Protein AF-W7QQC1-F1 (afdb_monomer_lite)

Foldseek 3Di:
DDDVVVVVVVVVVVVVVVVVVPPPPPPPPPQQDADDCPPQVLQFADHDDPQAFAKEWEAFLPDPVRLVCLVVVVLLVRHRYGYAYDNQPDDVSVVLQQLLQLAPGSHYPQSSVCSNVVHRGPRDHDRPVVNVVVSVSNCVSLVDPDPRWMATSNHTDDSVVSSCVSVCPDDDPLPDDPPVVVVVVVVPPPPPDQFFAEKQEALVCLVCVVVCCVVRVYPYYQYDLNSCQSVVCNQPDDHCPDPSNVVSSVSSVVVSVVVCVVCDPVDDSNFIWTQGPVRDIGTD

Sequence (284 aa):
MSKTIFSRLISWLTVMLLLVAWYTPARAQQVMPIPDPIADQAFLLNGWRADRPNLLVFKDPFCPYCIKVIPKLDKLVGYNIYLFWAPILGSASKQRSSEFFQCQRPVSEAILAAVEQRQKPQCNGALRSDLMAQNTQYVDAYQINSVPSFYLQGQKVALAQLLKYQQSTAASVFGVKPDWQRFTQLQQLPAWQAKNLILLIAEQDAGKTTELLKRYQPEYVIADTSVLVKNPQLLGCRQSTDECFQQKIQQYQTQQQLFMLMFADSLHLSRSSVIERNGTHMYL

pLDDT: mean 78.68, std 18.61, range [31.53, 98.5]

Radius of gyration: 29.0 Å; chains: 1; bounding box: 61×79×79 Å

Structure (mmCIF, N/CA/C/O backbone):
data_AF-W7QQC1-F1
#
_entry.id   AF-W7QQC1-F1
#
loop_
_atom_site.group_PDB
_atom_site.id
_atom_site.type_symbol
_atom_site.label_atom_id
_atom_site.label_alt_id
_atom_site.label_comp_id
_atom_site.label_asym_id
_atom_site.label_entity_id
_atom_site.label_seq_id
_atom_site.pdbx_PDB_ins_code
_atom_site.Cartn_x
_atom_site.Cartn_y
_atom_site.Cartn_z
_atom_site.occupancy
_atom_site.B_iso_or_equiv
_atom_site.auth_seq_id
_atom_site.auth_comp_id
_atom_site.auth_asym_id
_atom_site.auth_atom_id
_atom_site.pdbx_PDB_model_num
ATOM 1 N N . MET A 1 1 ? -34.950 54.373 -40.454 1.00 52.84 1 MET A N 1
ATOM 2 C CA . MET A 1 1 ? -34.419 52.986 -40.454 1.00 52.84 1 MET A CA 1
ATOM 3 C C . MET A 1 1 ? -33.466 52.824 -39.273 1.00 52.84 1 MET A C 1
ATOM 5 O O . MET A 1 1 ? -32.801 53.791 -38.942 1.00 52.84 1 MET A O 1
ATOM 9 N N . SER A 1 2 ? -33.379 51.633 -38.668 1.00 52.59 2 SER A N 1
ATOM 10 C CA . SER A 1 2 ? -32.333 51.240 -37.694 1.00 52.59 2 SER A CA 1
ATOM 11 C C . SER A 1 2 ? -32.541 51.537 -36.191 1.00 52.59 2 SER A C 1
ATOM 13 O O . SER A 1 2 ? -31.700 52.148 -35.544 1.00 52.59 2 SER A O 1
ATOM 15 N N . LYS A 1 3 ? -33.631 51.044 -35.585 1.00 51.22 3 LYS A N 1
ATOM 16 C CA . LYS A 1 3 ? -33.657 50.771 -34.121 1.00 51.22 3 LYS A CA 1
ATOM 17 C C . LYS A 1 3 ? -34.203 49.383 -33.764 1.00 51.22 3 LYS A C 1
ATOM 19 O O . LYS A 1 3 ? -33.780 48.790 -32.781 1.00 51.22 3 LYS A O 1
ATOM 24 N N . THR A 1 4 ? -35.058 48.804 -34.603 1.00 52.75 4 THR A N 1
ATOM 25 C CA . THR A 1 4 ? -35.662 47.478 -34.380 1.00 52.75 4 THR A CA 1
ATOM 26 C C . THR A 1 4 ? -34.749 46.294 -34.722 1.00 52.75 4 THR A C 1
ATOM 28 O O . THR A 1 4 ? -34.935 45.209 -34.181 1.00 52.75 4 THR A O 1
ATOM 31 N N . ILE A 1 5 ? -33.733 46.487 -35.570 1.00 55.91 5 ILE A N 1
ATOM 32 C CA . ILE A 1 5 ? -32.817 45.408 -35.989 1.00 55.91 5 ILE A CA 1
ATOM 33 C C . ILE A 1 5 ? -31.766 45.117 -34.902 1.00 55.91 5 ILE A C 1
ATOM 35 O O . ILE A 1 5 ? -31.434 43.961 -34.651 1.00 55.91 5 ILE A O 1
ATOM 39 N N . PHE A 1 6 ? -31.305 46.147 -34.186 1.00 51.53 6 PHE A N 1
ATOM 40 C CA . PHE A 1 6 ? -30.242 46.009 -33.184 1.00 51.53 6 PHE A CA 1
ATOM 41 C C . PHE A 1 6 ? -30.708 45.269 -31.916 1.00 51.53 6 PHE A C 1
ATOM 43 O O . PHE A 1 6 ? -29.967 44.478 -31.341 1.00 51.53 6 PHE A O 1
ATOM 50 N N . SER A 1 7 ? -31.975 45.446 -31.525 1.00 47.94 7 SER A N 1
ATOM 51 C CA . SER A 1 7 ? -32.578 44.753 -30.375 1.00 47.94 7 SER A CA 1
ATOM 52 C C . SER A 1 7 ? -32.728 43.240 -30.600 1.00 47.94 7 SER A C 1
ATOM 54 O O . SER A 1 7 ? -32.533 42.460 -29.667 1.00 47.94 7 SER A O 1
ATOM 56 N N . ARG A 1 8 ? -33.010 42.800 -31.835 1.00 52.97 8 ARG A N 1
ATOM 57 C CA . ARG A 1 8 ? -33.142 41.367 -32.146 1.00 52.97 8 ARG A CA 1
ATOM 58 C C . ARG A 1 8 ? -31.794 40.642 -32.150 1.00 52.97 8 ARG A C 1
ATOM 60 O O . ARG A 1 8 ? -31.734 39.507 -31.696 1.00 52.97 8 ARG A O 1
ATOM 67 N N . LEU A 1 9 ? -30.710 41.297 -32.565 1.00 54.59 9 LEU A N 1
ATOM 68 C CA . LEU A 1 9 ? -29.361 40.711 -32.552 1.00 54.59 9 LEU A CA 1
ATOM 69 C C . LEU A 1 9 ? -28.842 40.429 -31.132 1.00 54.59 9 LEU A C 1
ATOM 71 O O . LEU A 1 9 ? -28.264 39.372 -30.890 1.00 54.59 9 LEU A O 1
ATOM 75 N N . ILE A 1 10 ? -29.112 41.322 -30.177 1.00 57.88 10 ILE A N 1
ATOM 76 C CA . ILE A 1 10 ? -28.678 41.154 -28.779 1.00 57.88 10 ILE A CA 1
ATOM 77 C C . ILE A 1 10 ? -29.436 40.003 -28.092 1.00 57.88 10 ILE A C 1
ATOM 79 O O . ILE A 1 10 ? -28.851 39.258 -27.303 1.00 57.88 10 ILE A O 1
ATOM 83 N N . SER A 1 11 ? -30.713 39.803 -28.436 1.00 56.97 11 SER A N 1
ATOM 84 C CA . SER A 1 11 ? -31.523 38.707 -27.890 1.00 56.97 11 SER A CA 1
ATOM 85 C C . SER A 1 11 ? -31.100 37.329 -28.415 1.00 56.97 11 SER A C 1
ATOM 87 O O . SER A 1 11 ? -31.189 36.348 -27.686 1.00 56.97 11 SER A O 1
ATOM 89 N N . TRP A 1 12 ? -30.615 37.235 -29.657 1.00 56.28 12 TRP A N 1
ATOM 90 C CA . TRP A 1 12 ? -30.116 35.965 -30.204 1.00 56.28 12 TRP A CA 1
ATOM 91 C C . TRP A 1 12 ? -28.732 35.602 -29.651 1.00 56.28 12 TRP A C 1
ATOM 93 O O . TRP A 1 12 ? -28.486 34.439 -29.341 1.00 56.28 12 TRP A O 1
ATOM 103 N N . LEU A 1 13 ? -27.859 36.592 -29.433 1.00 57.81 13 LEU A N 1
ATOM 104 C CA . LEU A 1 13 ? -26.549 36.388 -28.801 1.00 57.81 13 LEU A CA 1
ATOM 105 C C . LEU A 1 13 ? -26.655 35.921 -27.340 1.00 57.81 13 LEU A C 1
ATOM 107 O O . LEU A 1 13 ? -25.873 35.075 -26.912 1.00 57.81 13 LEU A O 1
ATOM 111 N N . THR A 1 14 ? -27.641 36.412 -26.586 1.00 58.31 14 THR A N 1
ATOM 112 C CA . THR A 1 14 ? -27.872 35.976 -25.196 1.00 58.31 14 THR A CA 1
ATOM 113 C C . THR A 1 14 ? -28.447 34.561 -25.110 1.00 58.31 14 THR A C 1
ATOM 115 O O . THR A 1 14 ? -28.014 33.788 -24.256 1.00 58.31 14 THR A O 1
ATOM 118 N N . VAL A 1 15 ? -29.337 34.166 -26.027 1.00 58.69 15 VAL A N 1
ATOM 119 C CA . VAL A 1 15 ? -29.847 32.781 -26.094 1.00 58.69 15 VAL A CA 1
ATOM 120 C C . VAL A 1 15 ? -28.750 31.799 -26.528 1.00 58.69 15 VAL A C 1
ATOM 122 O O . VAL A 1 15 ? -28.654 30.705 -25.975 1.00 58.69 15 VAL A O 1
ATOM 125 N N . MET A 1 16 ? -27.867 32.192 -27.453 1.00 57.78 16 MET A N 1
ATOM 126 C CA . MET A 1 16 ? -26.765 31.331 -27.893 1.00 57.78 16 MET A CA 1
ATOM 127 C C . MET A 1 16 ? -25.697 31.136 -26.801 1.00 57.78 16 MET A C 1
ATOM 129 O O . MET A 1 16 ? -25.204 30.023 -26.633 1.00 57.78 16 MET A O 1
ATOM 133 N N . LEU A 1 17 ? -25.385 32.168 -26.003 1.00 55.06 17 LEU A N 1
ATOM 134 C CA . LEU A 1 17 ? -24.456 32.035 -24.869 1.00 55.06 17 LEU A CA 1
ATOM 135 C C . LEU A 1 17 ? -24.998 31.121 -23.756 1.00 55.06 17 LEU A C 1
ATOM 137 O O . LEU A 1 17 ? -24.225 30.389 -23.139 1.00 55.06 17 LEU A O 1
ATOM 141 N N . LEU A 1 18 ? -26.313 31.128 -23.516 1.00 55.41 18 LEU A N 1
ATOM 142 C CA . LEU A 1 18 ? -26.944 30.252 -22.523 1.00 55.41 18 LEU A CA 1
ATOM 143 C C . LEU A 1 18 ? -26.971 28.780 -22.963 1.00 55.41 18 LEU A C 1
ATOM 145 O O . LEU A 1 18 ? -26.842 27.902 -22.115 1.00 55.41 18 LEU A O 1
ATOM 149 N N . LEU A 1 19 ? -27.060 28.497 -24.268 1.00 54.59 19 LEU A N 1
ATOM 150 C CA . LEU A 1 19 ? -27.024 27.125 -24.793 1.00 54.59 19 LEU A CA 1
ATOM 151 C C . LEU A 1 19 ? -25.617 26.503 -24.762 1.00 54.59 19 LEU A C 1
ATOM 153 O O . LEU A 1 19 ? -25.495 25.303 -24.538 1.00 54.59 19 LEU A O 1
ATOM 157 N N . VAL A 1 20 ? -24.546 27.289 -24.921 1.00 55.94 20 VAL A N 1
ATOM 158 C CA . VAL A 1 20 ? -23.161 26.766 -24.891 1.00 55.94 20 VAL A CA 1
ATOM 159 C C . VAL A 1 20 ? -22.706 26.397 -23.470 1.00 55.94 20 VAL A C 1
ATOM 161 O O . VAL A 1 20 ? -21.904 25.480 -23.301 1.00 55.94 20 VAL A O 1
ATOM 164 N N . ALA A 1 21 ? -23.259 27.030 -22.431 1.00 55.25 21 ALA A N 1
ATOM 165 C CA . ALA A 1 21 ? -22.898 26.744 -21.039 1.00 55.25 21 ALA A CA 1
ATOM 166 C C . ALA A 1 21 ? -23.348 25.352 -20.536 1.00 55.25 21 ALA A C 1
ATOM 168 O O . ALA A 1 21 ? -22.897 24.915 -19.479 1.00 55.25 21 ALA A O 1
ATOM 169 N N . TRP A 1 22 ? -24.208 24.647 -21.281 1.00 55.00 22 TRP A N 1
ATOM 170 C CA . TRP A 1 22 ? -24.795 23.360 -20.878 1.00 55.00 22 TRP A CA 1
ATOM 171 C C . TRP A 1 22 ? -24.143 22.148 -21.562 1.00 55.00 22 TRP A C 1
ATOM 173 O O . TRP A 1 22 ? -24.489 21.011 -21.255 1.00 55.00 22 TRP A O 1
ATOM 183 N N . TYR A 1 23 ? -23.162 22.370 -22.444 1.00 54.88 23 TYR A N 1
ATOM 184 C CA . TYR A 1 23 ? -22.393 21.310 -23.108 1.00 54.88 23 TYR A CA 1
ATOM 185 C C . TYR A 1 23 ? -20.972 21.190 -22.551 1.00 54.88 23 TYR A C 1
ATOM 187 O O . TYR A 1 23 ? -20.013 21.032 -23.305 1.00 54.88 23 TYR A O 1
ATOM 195 N N . THR A 1 24 ? -20.794 21.253 -21.230 1.00 61.25 24 THR A N 1
ATOM 196 C CA . THR A 1 24 ? -19.560 20.729 -20.639 1.00 61.25 24 THR A CA 1
ATOM 197 C C . THR A 1 24 ? -19.675 19.204 -20.624 1.00 61.25 24 THR A C 1
ATOM 199 O O . THR A 1 24 ? -20.495 18.666 -19.879 1.00 61.25 24 THR A O 1
ATOM 202 N N . PRO A 1 25 ? -18.909 18.464 -21.454 1.00 61.59 25 PRO A N 1
ATOM 203 C CA . PRO A 1 25 ? -18.879 17.018 -21.322 1.00 61.59 25 PRO A CA 1
ATOM 204 C C . PRO A 1 25 ? -18.418 16.716 -19.899 1.00 61.59 25 PRO A C 1
ATOM 206 O O . PRO A 1 25 ? -17.349 17.170 -19.477 1.00 61.59 25 PRO A O 1
ATOM 209 N N . ALA A 1 26 ? -19.241 15.986 -19.148 1.00 57.50 26 ALA A N 1
ATOM 210 C CA . ALA A 1 26 ? -18.836 15.440 -17.869 1.00 57.50 26 ALA A CA 1
ATOM 211 C C . ALA A 1 26 ? -17.560 14.634 -18.127 1.00 57.50 26 ALA A C 1
ATOM 213 O O . ALA A 1 26 ? -17.595 13.599 -18.794 1.00 57.50 26 ALA A O 1
ATOM 214 N N . ARG A 1 27 ? -16.407 15.148 -17.678 1.00 55.50 27 ARG A N 1
ATOM 215 C CA . ARG A 1 27 ? -15.164 14.383 -17.717 1.00 55.50 27 ARG A CA 1
ATOM 216 C C . ARG A 1 27 ? -15.424 13.140 -16.884 1.00 55.50 27 ARG A C 1
ATOM 218 O O . ARG A 1 27 ? -15.530 13.239 -15.665 1.00 55.50 27 ARG A O 1
ATOM 225 N N . ALA A 1 28 ? -15.549 11.994 -17.550 1.00 53.66 28 ALA A N 1
ATOM 226 C CA . ALA A 1 28 ? -15.514 10.706 -16.888 1.00 53.66 28 ALA A CA 1
ATOM 227 C C . ALA A 1 28 ? -14.237 10.691 -16.045 1.00 53.66 28 ALA A C 1
ATOM 229 O O . ALA A 1 28 ? -13.127 10.795 -16.570 1.00 53.66 28 ALA A O 1
ATOM 230 N N . GLN A 1 29 ? -14.410 10.691 -14.730 1.00 53.56 29 GLN A N 1
ATOM 231 C CA . GLN A 1 29 ? -13.313 10.684 -13.785 1.00 53.56 29 GLN A CA 1
ATOM 232 C C . GLN A 1 29 ? -12.636 9.322 -13.945 1.00 53.56 29 GLN A C 1
ATOM 234 O O . GLN A 1 29 ? -13.164 8.312 -13.488 1.00 53.56 29 GLN A O 1
ATOM 239 N N . GLN A 1 30 ? -11.533 9.273 -14.701 1.00 58.91 30 GLN A N 1
ATOM 240 C CA . GLN A 1 30 ? -10.780 8.039 -14.897 1.00 58.91 30 GLN A CA 1
ATOM 241 C C . GLN A 1 30 ? -10.324 7.552 -13.524 1.00 58.91 30 GLN A C 1
ATOM 243 O O . GLN A 1 30 ? -9.514 8.194 -12.855 1.00 58.91 30 GLN A O 1
ATOM 248 N N . VAL A 1 31 ? -10.905 6.438 -13.084 1.00 69.31 31 VAL A N 1
ATOM 249 C CA . VAL A 1 31 ? -10.491 5.752 -11.864 1.00 69.31 31 VAL A CA 1
ATOM 250 C C . VAL A 1 31 ? -9.066 5.273 -12.101 1.00 69.31 31 VAL A C 1
ATOM 252 O O . VAL A 1 31 ? -8.811 4.536 -13.054 1.00 69.31 31 VAL A O 1
ATOM 255 N N . MET A 1 32 ? -8.127 5.738 -11.277 1.00 80.94 32 MET A N 1
ATOM 256 C CA . MET A 1 32 ? -6.735 5.326 -11.422 1.00 80.94 32 MET A CA 1
ATOM 257 C C . MET A 1 32 ? -6.612 3.826 -11.125 1.00 80.94 32 MET A C 1
ATOM 259 O O . MET A 1 32 ? -7.210 3.358 -10.150 1.00 80.94 32 MET A O 1
ATOM 263 N N . PRO A 1 33 ? -5.877 3.067 -11.957 1.00 87.25 33 PRO A N 1
ATOM 264 C CA . PRO A 1 33 ? -5.816 1.619 -11.833 1.00 87.25 33 PRO A CA 1
ATOM 265 C C . PRO A 1 33 ? -5.147 1.224 -10.516 1.00 87.25 33 PRO A C 1
ATOM 267 O O . PRO A 1 33 ? -4.060 1.701 -10.195 1.00 87.25 33 PRO A O 1
ATOM 270 N N . ILE A 1 34 ? -5.794 0.341 -9.760 1.00 86.06 34 ILE A N 1
ATOM 271 C CA . ILE A 1 34 ? -5.228 -0.249 -8.546 1.00 86.06 34 ILE A CA 1
ATOM 272 C C . ILE A 1 34 ? -4.599 -1.597 -8.929 1.00 86.06 34 ILE A C 1
ATOM 274 O O . ILE A 1 34 ? -5.289 -2.390 -9.567 1.00 86.06 34 ILE A O 1
ATOM 278 N N . PRO A 1 35 ? -3.344 -1.878 -8.530 1.00 87.12 35 PRO A N 1
ATOM 279 C CA . PRO A 1 35 ? -2.672 -3.127 -8.856 1.00 87.12 35 PRO A CA 1
ATOM 280 C C . PRO A 1 35 ? -3.398 -4.370 -8.358 1.00 87.12 35 PRO A C 1
ATOM 282 O O . PRO A 1 35 ? -3.807 -4.441 -7.193 1.00 87.12 35 PRO A O 1
ATOM 285 N N . ASP A 1 36 ? -3.491 -5.360 -9.238 1.00 88.19 36 ASP A N 1
ATOM 286 C CA . ASP A 1 36 ? -3.985 -6.696 -8.948 1.00 88.19 36 ASP A CA 1
ATOM 287 C C . ASP A 1 36 ? -2.852 -7.576 -8.372 1.00 88.19 36 ASP A C 1
ATOM 289 O O . ASP A 1 36 ? -1.721 -7.562 -8.871 1.00 88.19 36 ASP A O 1
ATOM 293 N N . PRO A 1 37 ? -3.106 -8.358 -7.308 1.00 76.88 37 PRO A N 1
ATOM 294 C CA . PRO A 1 37 ? -2.097 -9.218 -6.685 1.00 76.88 37 PRO A CA 1
ATOM 295 C C . PRO A 1 37 ? -1.460 -10.255 -7.607 1.00 76.88 37 PRO A C 1
ATOM 297 O O . PRO A 1 37 ? -0.316 -10.643 -7.364 1.00 76.88 37 PRO A O 1
ATOM 300 N N . ILE A 1 38 ? -2.185 -10.723 -8.622 1.00 79.94 38 ILE A N 1
ATOM 301 C CA . ILE A 1 38 ? -1.750 -11.793 -9.516 1.00 79.94 38 ILE A CA 1
ATOM 302 C C . ILE A 1 38 ? -1.173 -11.181 -10.792 1.00 79.94 38 ILE A C 1
ATOM 304 O O . ILE A 1 38 ? -0.033 -11.471 -11.152 1.00 79.94 38 ILE A O 1
ATOM 308 N N . ALA A 1 39 ? -1.925 -10.301 -11.456 1.00 84.44 39 ALA A N 1
ATOM 309 C CA . ALA A 1 39 ? -1.522 -9.727 -12.735 1.00 84.44 39 ALA A CA 1
ATOM 310 C C . ALA A 1 39 ? -0.324 -8.771 -12.606 1.00 84.44 39 ALA A C 1
ATOM 312 O O . ALA A 1 39 ? 0.533 -8.741 -13.488 1.00 84.44 39 ALA A O 1
ATOM 313 N N . ASP A 1 40 ? -0.216 -8.022 -11.502 1.00 90.94 40 ASP A N 1
ATOM 314 C CA . ASP A 1 40 ? 0.852 -7.036 -11.278 1.00 90.94 40 ASP A CA 1
ATOM 315 C C . ASP A 1 40 ? 1.965 -7.550 -10.342 1.00 90.94 40 ASP A C 1
ATOM 317 O O . ASP A 1 40 ? 2.808 -6.775 -9.875 1.00 90.94 40 ASP A O 1
ATOM 321 N N . GLN A 1 41 ? 2.014 -8.861 -10.069 1.00 90.00 41 GLN A N 1
ATOM 322 C CA . GLN A 1 41 ? 2.953 -9.467 -9.112 1.00 90.00 41 GLN A CA 1
ATOM 323 C C . GLN A 1 41 ? 4.429 -9.158 -9.430 1.00 90.00 41 GLN A C 1
ATOM 325 O O . GLN A 1 41 ? 5.262 -9.064 -8.526 1.00 90.00 41 GLN A O 1
ATOM 330 N N . ALA A 1 42 ? 4.767 -8.961 -10.707 1.00 92.19 42 ALA A N 1
ATOM 331 C CA . ALA A 1 42 ? 6.122 -8.635 -11.148 1.00 92.19 42 ALA A CA 1
ATOM 332 C C . ALA A 1 42 ? 6.643 -7.283 -10.610 1.00 92.19 42 ALA A C 1
ATOM 334 O O . ALA A 1 42 ? 7.858 -7.112 -10.482 1.00 92.19 42 ALA A O 1
ATOM 335 N N . PHE A 1 43 ? 5.741 -6.352 -10.280 1.00 96.38 43 PHE A N 1
ATOM 336 C CA . PHE A 1 43 ? 6.050 -5.011 -9.754 1.00 96.38 43 PHE A CA 1
ATOM 337 C C . PHE A 1 43 ? 6.007 -4.935 -8.237 1.00 96.38 43 PHE A C 1
ATOM 339 O O . PHE A 1 43 ? 6.434 -3.943 -7.642 1.00 96.38 43 PHE A O 1
ATOM 346 N N . LEU A 1 44 ? 5.475 -5.971 -7.603 1.00 91.62 44 LEU A N 1
ATOM 347 C CA . LEU A 1 44 ? 5.379 -6.035 -6.166 1.00 91.62 44 LEU A CA 1
ATOM 348 C C . LEU A 1 44 ? 6.784 -6.217 -5.576 1.00 91.62 44 LEU A C 1
ATOM 350 O O . LEU A 1 44 ? 7.489 -7.174 -5.892 1.00 91.62 44 LEU A O 1
ATOM 354 N N . LEU A 1 45 ? 7.204 -5.277 -4.738 1.00 88.56 45 LEU A N 1
ATOM 355 C CA . LEU A 1 45 ? 8.525 -5.263 -4.119 1.00 88.56 45 LEU A CA 1
ATOM 356 C C . LEU A 1 45 ? 8.597 -6.202 -2.911 1.00 88.56 45 LEU A C 1
ATOM 358 O O . LEU A 1 45 ? 9.632 -6.813 -2.670 1.00 88.56 45 LEU A O 1
ATOM 362 N N . ASN A 1 46 ? 7.502 -6.323 -2.162 1.00 76.31 46 ASN A N 1
ATOM 363 C CA . ASN A 1 46 ? 7.391 -7.191 -0.994 1.00 76.31 46 ASN A CA 1
ATOM 364 C C . ASN A 1 46 ? 6.428 -8.368 -1.243 1.00 76.31 46 ASN A C 1
ATOM 366 O O . ASN A 1 46 ? 5.921 -8.551 -2.340 1.00 76.31 46 ASN A O 1
ATOM 370 N N . GLY A 1 47 ? 6.203 -9.238 -0.259 1.00 73.88 47 GLY A N 1
ATOM 371 C CA . GLY A 1 47 ? 5.148 -10.253 -0.366 1.00 73.88 47 GLY A CA 1
ATOM 372 C C . GLY A 1 47 ? 3.760 -9.612 -0.281 1.00 73.88 47 GLY A C 1
ATOM 373 O O . GLY A 1 47 ? 3.557 -8.723 0.549 1.00 73.88 47 GLY A O 1
ATOM 374 N N . TRP A 1 48 ? 2.810 -10.064 -1.107 1.00 80.31 48 TRP A N 1
ATOM 375 C CA . TRP A 1 48 ? 1.445 -9.530 -1.090 1.00 80.31 48 TRP A CA 1
ATOM 376 C C . TRP A 1 48 ? 0.692 -10.036 0.131 1.00 80.31 4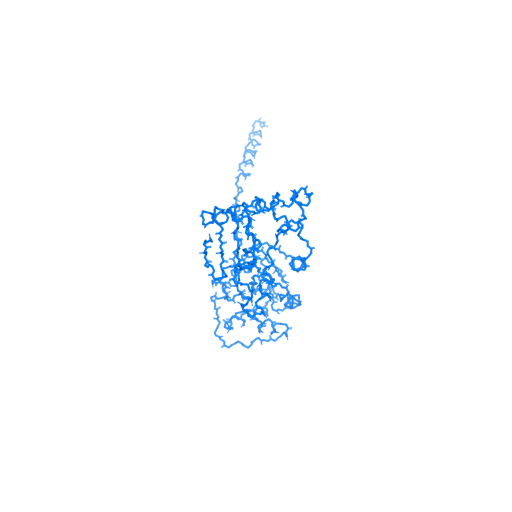8 TRP A C 1
ATOM 378 O O . TRP A 1 48 ? 0.801 -11.213 0.487 1.00 80.31 48 TRP A O 1
ATOM 388 N N . ARG A 1 49 ? -0.109 -9.165 0.746 1.00 72.56 49 ARG A N 1
ATOM 389 C CA . ARG A 1 49 ? -1.031 -9.546 1.812 1.00 72.56 49 ARG A CA 1
ATOM 390 C C . ARG A 1 49 ? -2.361 -8.815 1.711 1.00 72.56 49 ARG A C 1
ATOM 392 O O . ARG A 1 49 ? -2.395 -7.599 1.537 1.00 72.56 49 ARG A O 1
ATOM 399 N N . ALA A 1 50 ? -3.447 -9.554 1.911 1.00 65.12 50 ALA A N 1
ATOM 400 C CA . ALA A 1 50 ? -4.812 -9.035 1.825 1.00 65.12 50 ALA A CA 1
ATOM 401 C C . ALA A 1 50 ? -5.123 -7.931 2.853 1.00 65.12 50 ALA A C 1
ATOM 403 O O . ALA A 1 50 ? -5.948 -7.062 2.595 1.00 65.12 50 ALA A O 1
ATOM 404 N N . ASP A 1 51 ? -4.457 -7.949 4.009 1.00 63.47 51 ASP A N 1
ATOM 405 C CA . ASP A 1 51 ? -4.673 -7.014 5.119 1.00 63.47 51 ASP A CA 1
ATOM 406 C C . ASP A 1 51 ? -3.936 -5.674 4.958 1.00 63.47 51 ASP A C 1
ATOM 408 O O . ASP A 1 51 ? -4.056 -4.791 5.810 1.00 63.47 51 ASP A O 1
ATOM 412 N N . ARG A 1 52 ? -3.159 -5.505 3.880 1.00 73.00 52 ARG A N 1
ATOM 413 C CA . ARG A 1 52 ? -2.351 -4.308 3.632 1.00 73.00 52 ARG A CA 1
ATOM 414 C C . ARG A 1 52 ? -2.900 -3.508 2.454 1.00 73.00 52 ARG A C 1
ATOM 416 O O . ARG A 1 52 ? -3.183 -4.077 1.402 1.00 73.00 52 ARG A O 1
ATOM 423 N N . PRO A 1 53 ? -3.008 -2.175 2.572 1.00 78.56 53 PRO A N 1
ATOM 424 C CA . PRO A 1 53 ? -3.390 -1.357 1.437 1.00 78.56 53 PRO A CA 1
ATOM 425 C C . PRO A 1 53 ? -2.271 -1.303 0.389 1.00 78.56 53 PRO A C 1
ATOM 427 O O . PRO A 1 53 ? -1.078 -1.350 0.713 1.00 78.56 53 PRO A O 1
ATOM 430 N N . ASN A 1 54 ? -2.672 -1.160 -0.874 1.00 84.06 54 ASN A N 1
ATOM 431 C CA . ASN A 1 54 ? -1.751 -1.032 -1.995 1.00 84.06 54 ASN A CA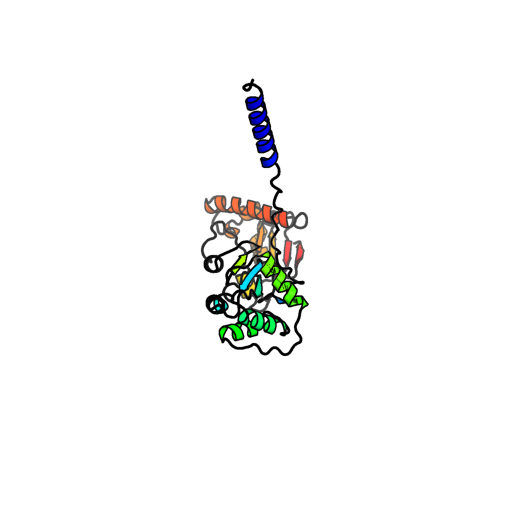 1
ATOM 432 C C . ASN A 1 54 ? -1.120 0.364 -1.998 1.00 84.06 54 ASN A C 1
ATOM 434 O O . ASN A 1 54 ? -1.815 1.387 -2.018 1.00 84.06 54 ASN A O 1
ATOM 438 N N . LEU A 1 55 ? 0.209 0.387 -1.992 1.00 93.94 55 LEU A N 1
ATOM 439 C CA . LEU A 1 55 ? 1.026 1.579 -2.130 1.00 93.94 55 LEU A CA 1
ATOM 440 C C . LEU A 1 55 ? 1.805 1.487 -3.437 1.00 93.94 55 LEU A C 1
ATOM 442 O O . LEU A 1 55 ? 2.696 0.652 -3.578 1.00 93.94 55 LEU A O 1
ATOM 446 N N . LEU A 1 56 ? 1.505 2.381 -4.370 1.00 97.44 56 LEU A N 1
ATOM 447 C CA . LEU A 1 56 ? 2.263 2.508 -5.603 1.00 97.44 56 LEU A CA 1
ATOM 448 C C . LEU A 1 56 ? 3.389 3.513 -5.396 1.00 97.44 56 LEU A C 1
ATOM 450 O O . LEU A 1 56 ? 3.181 4.603 -4.853 1.00 97.44 56 LEU A O 1
ATOM 454 N N . VAL A 1 57 ? 4.579 3.152 -5.856 1.00 98.00 57 VAL A N 1
ATOM 455 C CA . VAL A 1 57 ? 5.789 3.959 -5.761 1.00 98.00 57 VAL A CA 1
ATOM 456 C C . VAL A 1 57 ? 6.369 4.121 -7.153 1.00 98.00 57 VAL A C 1
ATOM 458 O O . VAL A 1 57 ? 6.802 3.159 -7.776 1.00 98.00 57 VAL A O 1
ATOM 461 N N . PHE A 1 58 ? 6.429 5.359 -7.622 1.00 98.50 58 PHE A N 1
ATOM 462 C CA . PHE A 1 58 ? 7.004 5.691 -8.917 1.00 98.50 58 PHE A CA 1
ATOM 463 C C . PHE A 1 58 ? 8.409 6.246 -8.727 1.00 98.50 58 PHE A C 1
ATOM 465 O O . PHE A 1 58 ? 8.603 7.201 -7.964 1.00 98.50 58 PHE A O 1
ATOM 472 N N . LYS A 1 59 ? 9.395 5.652 -9.404 1.00 98.38 59 LYS A N 1
ATOM 473 C CA . LYS A 1 59 ? 10.810 6.030 -9.274 1.00 98.38 59 LYS A CA 1
ATOM 474 C C . LYS A 1 59 ? 11.495 6.145 -10.624 1.00 98.38 59 LYS A C 1
ATOM 476 O O . LYS A 1 59 ? 11.227 5.367 -11.529 1.00 98.38 59 LYS A O 1
ATOM 481 N N . ASP A 1 60 ? 12.459 7.049 -10.704 1.00 98.31 60 ASP A N 1
ATOM 482 C CA . ASP A 1 60 ? 13.436 7.096 -11.791 1.00 98.31 60 ASP A CA 1
ATOM 483 C C . ASP A 1 60 ? 14.783 6.560 -11.267 1.00 98.31 60 ASP A C 1
ATOM 485 O O . ASP A 1 60 ? 15.185 6.949 -10.160 1.00 98.31 60 ASP A O 1
ATOM 489 N N . PRO A 1 61 ? 15.491 5.695 -12.016 1.00 97.06 61 PRO A N 1
ATOM 490 C CA . PRO A 1 61 ? 16.755 5.106 -11.572 1.00 97.06 61 PRO A CA 1
ATOM 491 C C . PRO A 1 61 ? 17.893 6.115 -11.360 1.00 97.06 61 PRO A C 1
ATOM 493 O O . PRO A 1 61 ? 18.810 5.831 -10.595 1.00 97.06 61 PRO A O 1
ATOM 496 N N . PHE A 1 62 ? 17.851 7.291 -11.992 1.00 97.06 62 PHE A N 1
ATOM 497 C CA . PHE A 1 62 ? 18.879 8.327 -11.830 1.00 97.06 62 PHE A CA 1
ATOM 498 C C . PHE A 1 62 ? 18.474 9.444 -10.867 1.00 97.06 62 PHE A C 1
ATOM 500 O O . PHE A 1 62 ? 19.290 10.317 -10.568 1.00 97.06 62 PHE A O 1
ATOM 507 N N . CYS A 1 63 ? 17.246 9.434 -10.340 1.00 97.62 63 CYS A N 1
ATOM 508 C CA . CYS A 1 63 ? 16.787 10.480 -9.433 1.00 97.62 63 CYS A CA 1
ATOM 509 C C . CYS A 1 63 ? 17.479 10.362 -8.058 1.00 97.62 63 CYS A C 1
ATOM 511 O O . CYS A 1 63 ? 17.247 9.388 -7.332 1.00 97.62 63 CYS A O 1
ATOM 513 N N . PRO A 1 64 ? 18.253 11.374 -7.611 1.00 96.75 64 PRO A N 1
ATOM 514 C CA . PRO A 1 64 ? 18.938 11.319 -6.318 1.00 96.75 64 PRO A CA 1
ATOM 515 C C . PRO A 1 64 ? 17.976 11.189 -5.131 1.00 96.75 64 PRO A C 1
ATOM 517 O O . PRO A 1 64 ? 18.280 10.510 -4.151 1.00 96.75 64 PRO A O 1
ATOM 520 N N . TYR A 1 65 ? 16.795 11.809 -5.215 1.00 96.62 65 TYR A N 1
ATOM 521 C CA . TYR A 1 65 ? 15.760 11.671 -4.189 1.00 96.62 65 TYR A CA 1
ATOM 522 C C . TYR A 1 65 ? 15.122 10.283 -4.201 1.00 96.62 65 TYR A C 1
ATOM 524 O O . TYR A 1 65 ? 14.784 9.770 -3.137 1.00 96.62 65 TYR A O 1
ATOM 532 N N . CYS A 1 66 ? 15.002 9.644 -5.370 1.00 97.06 66 CYS A N 1
ATOM 533 C CA . CYS A 1 66 ? 14.562 8.257 -5.450 1.00 97.06 66 CYS A CA 1
ATOM 534 C C . CYS A 1 66 ? 15.552 7.344 -4.733 1.00 97.06 66 CYS A C 1
ATOM 536 O O . CYS A 1 66 ? 15.114 6.553 -3.900 1.00 97.06 66 CYS A O 1
ATOM 538 N N . ILE A 1 67 ? 16.852 7.498 -4.986 1.00 96.12 67 ILE A N 1
ATOM 539 C CA . ILE A 1 67 ? 17.904 6.709 -4.330 1.00 96.12 67 ILE A CA 1
ATOM 540 C C . ILE A 1 67 ? 17.833 6.868 -2.804 1.00 96.12 67 ILE A C 1
ATOM 542 O O . ILE A 1 67 ? 17.693 5.884 -2.089 1.00 96.12 67 ILE 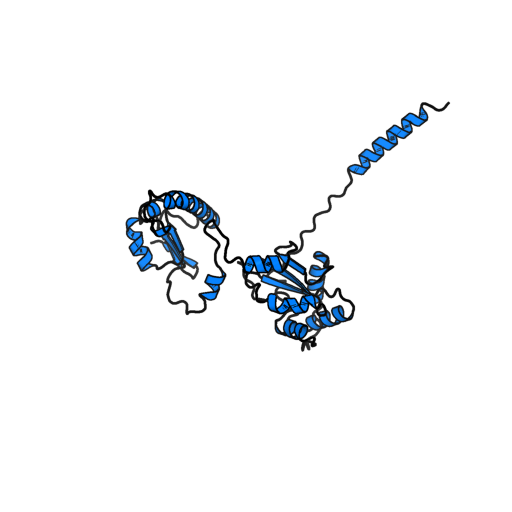A O 1
ATOM 546 N N . LYS A 1 68 ? 17.779 8.107 -2.294 1.00 94.94 68 LYS A N 1
ATOM 547 C CA . LYS A 1 68 ? 17.684 8.397 -0.843 1.00 94.94 68 LYS A CA 1
ATOM 548 C C . LYS A 1 68 ? 16.459 7.792 -0.143 1.00 94.94 68 LYS A C 1
ATOM 550 O O . LYS A 1 68 ? 16.406 7.744 1.086 1.00 94.94 68 LYS A O 1
ATOM 555 N N . VAL A 1 69 ? 15.434 7.427 -0.905 1.00 93.75 69 VAL A N 1
ATOM 556 C CA . VAL A 1 69 ? 14.169 6.891 -0.399 1.00 93.75 69 VAL A CA 1
ATOM 557 C C . VAL A 1 69 ? 14.151 5.367 -0.362 1.00 93.75 69 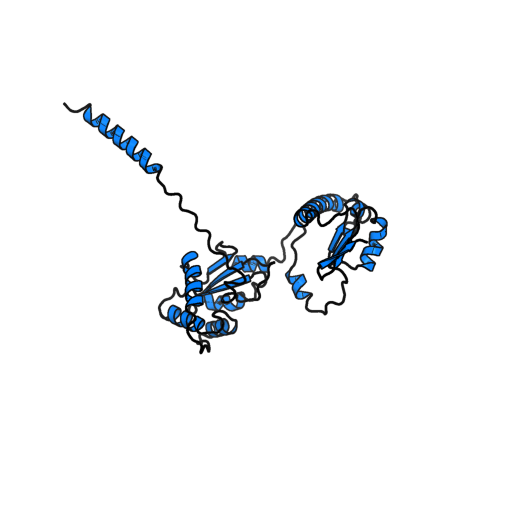VAL A C 1
ATOM 559 O O . VAL A 1 69 ? 13.351 4.828 0.393 1.00 93.75 69 VAL A O 1
ATOM 562 N N . ILE A 1 70 ? 15.005 4.679 -1.123 1.00 92.88 70 ILE A N 1
ATOM 563 C CA . ILE A 1 70 ? 15.046 3.208 -1.153 1.00 92.88 70 ILE A CA 1
ATOM 564 C C . ILE A 1 70 ? 15.132 2.594 0.258 1.00 92.88 70 ILE A C 1
ATOM 566 O O . ILE A 1 70 ? 14.203 1.862 0.594 1.00 92.88 70 ILE A O 1
ATOM 570 N N . PRO A 1 71 ? 16.049 3.000 1.162 1.00 89.94 71 PRO A N 1
ATOM 571 C CA . PRO A 1 71 ? 16.133 2.384 2.494 1.00 89.94 71 PRO A CA 1
ATOM 572 C C . PRO A 1 71 ? 14.961 2.776 3.412 1.00 89.94 71 PRO A C 1
ATOM 574 O O . PRO A 1 71 ? 14.819 2.293 4.534 1.00 89.94 71 PRO A O 1
ATOM 577 N N . LYS A 1 72 ? 14.115 3.725 2.985 1.00 90.25 72 LYS A N 1
ATOM 578 C CA . LYS A 1 72 ? 12.885 4.093 3.697 1.00 90.25 72 LYS A CA 1
ATOM 579 C C . LYS A 1 72 ? 11.701 3.230 3.267 1.00 90.25 72 LYS A C 1
ATOM 581 O O . LYS A 1 72 ? 10.721 3.216 4.004 1.00 90.25 72 LYS A O 1
ATOM 586 N N . LEU A 1 73 ? 11.770 2.539 2.123 1.00 88.81 73 LEU A N 1
ATOM 587 C CA . LEU A 1 73 ? 10.721 1.614 1.681 1.00 88.81 73 LEU A CA 1
ATOM 588 C C . LEU A 1 73 ? 10.620 0.408 2.620 1.00 88.81 73 LEU A C 1
ATOM 590 O O . LEU A 1 73 ? 9.513 -0.016 2.933 1.00 88.81 73 LEU A O 1
ATOM 594 N N . ASP A 1 74 ? 11.741 -0.036 3.186 1.00 84.62 74 ASP A N 1
ATOM 595 C CA . ASP A 1 74 ? 11.770 -1.106 4.194 1.00 84.62 74 ASP A CA 1
ATOM 596 C C . ASP A 1 74 ? 11.016 -0.723 5.473 1.00 84.62 74 ASP A C 1
ATOM 598 O O . ASP A 1 74 ? 10.526 -1.575 6.207 1.00 84.62 74 ASP A O 1
ATOM 602 N N . LYS A 1 75 ? 10.868 0.582 5.731 1.00 83.69 75 LYS A N 1
ATOM 603 C CA . LYS A 1 75 ? 10.088 1.126 6.853 1.00 83.69 75 LYS A CA 1
ATOM 604 C C . LYS A 1 75 ? 8.607 1.286 6.527 1.00 83.69 75 LYS A C 1
ATOM 606 O O . LYS A 1 75 ? 7.903 1.918 7.304 1.00 83.69 75 LYS A O 1
ATOM 611 N N . LEU A 1 76 ? 8.153 0.800 5.373 1.00 84.62 76 LEU A N 1
ATOM 612 C CA . LEU A 1 76 ? 6.765 0.850 4.920 1.00 84.62 76 LEU A CA 1
ATOM 613 C C . LEU A 1 76 ? 6.119 -0.546 4.966 1.00 84.62 76 LEU A C 1
ATOM 615 O O . LEU A 1 76 ? 5.288 -0.885 4.128 1.00 84.62 76 LEU A O 1
ATOM 619 N N . VAL A 1 77 ? 6.452 -1.348 5.984 1.00 80.44 77 VAL A N 1
ATOM 620 C CA . VAL A 1 77 ? 6.048 -2.763 6.103 1.00 80.44 77 VAL A CA 1
ATOM 621 C C . VAL A 1 77 ? 4.536 -2.983 6.107 1.00 80.44 77 VAL A C 1
ATOM 623 O O . VAL A 1 77 ? 4.074 -4.002 5.621 1.00 80.44 77 VAL A O 1
ATOM 626 N N . GLY A 1 78 ? 3.747 -2.037 6.611 1.00 79.31 78 GLY A N 1
ATOM 627 C CA . GLY A 1 78 ? 2.279 -2.070 6.571 1.00 79.31 78 GLY A CA 1
ATOM 628 C C . GLY A 1 78 ? 1.603 -1.899 5.198 1.00 79.31 78 GLY A C 1
ATOM 629 O O . GLY A 1 78 ? 0.383 -1.789 5.175 1.00 79.31 78 GLY A O 1
ATOM 630 N N . TYR A 1 79 ? 2.330 -1.860 4.075 1.00 83.44 79 TYR A N 1
ATOM 631 C CA . TYR A 1 79 ? 1.758 -1.678 2.729 1.00 83.44 79 TYR A CA 1
ATOM 632 C C . TYR A 1 79 ? 2.156 -2.811 1.772 1.00 83.44 79 TYR A C 1
ATOM 634 O O . TYR A 1 79 ? 3.228 -3.394 1.927 1.00 83.44 79 TYR A O 1
ATOM 642 N N . ASN A 1 80 ? 1.336 -3.091 0.753 1.00 85.38 80 ASN A N 1
ATOM 643 C CA . ASN A 1 80 ? 1.763 -3.853 -0.429 1.00 85.38 80 ASN A CA 1
ATOM 644 C C . ASN A 1 80 ? 2.414 -2.873 -1.404 1.00 85.38 80 ASN A C 1
ATOM 646 O O . ASN A 1 80 ? 1.730 -2.017 -1.967 1.00 85.38 80 ASN A O 1
ATOM 650 N N . ILE A 1 81 ? 3.734 -2.940 -1.546 1.00 94.62 81 ILE A N 1
ATOM 651 C CA . ILE A 1 81 ? 4.499 -1.930 -2.275 1.00 94.62 81 ILE A CA 1
ATOM 652 C C . ILE A 1 81 ? 4.643 -2.380 -3.720 1.00 94.62 81 ILE A C 1
ATOM 654 O O . ILE A 1 81 ? 5.411 -3.291 -4.009 1.00 94.62 81 ILE A O 1
ATOM 658 N N . TYR A 1 82 ? 3.946 -1.708 -4.626 1.00 96.88 82 TYR A N 1
ATOM 659 C CA . TYR A 1 82 ? 4.127 -1.867 -6.064 1.00 96.88 82 TYR A CA 1
ATOM 660 C C . TYR A 1 82 ? 5.038 -0.759 -6.565 1.00 96.88 82 TYR A C 1
ATOM 662 O O . TYR A 1 82 ? 4.746 0.423 -6.379 1.00 96.88 82 TYR A O 1
ATOM 670 N N . LEU A 1 83 ? 6.157 -1.124 -7.177 1.00 98.19 83 LEU A N 1
ATOM 671 C CA . LEU A 1 83 ? 7.114 -0.165 -7.701 1.00 98.19 83 LEU A CA 1
ATOM 672 C C . LEU A 1 83 ? 7.023 -0.124 -9.220 1.00 98.19 83 LEU A C 1
ATOM 674 O O . LEU A 1 83 ? 7.186 -1.136 -9.892 1.00 98.19 83 LEU A O 1
ATOM 678 N N . PHE A 1 84 ? 6.828 1.073 -9.752 1.00 98.38 84 PHE A N 1
ATOM 679 C CA . PHE A 1 84 ? 6.829 1.327 -11.183 1.00 98.38 84 PHE A CA 1
ATOM 680 C C . PHE A 1 84 ? 7.980 2.266 -11.535 1.00 98.38 84 PHE A C 1
ATOM 682 O O . PHE A 1 84 ? 8.242 3.271 -10.859 1.00 98.38 84 PHE A O 1
ATOM 689 N N . TRP A 1 85 ? 8.690 1.938 -12.605 1.00 98.31 85 TRP A N 1
ATOM 690 C CA . TRP A 1 85 ? 9.786 2.748 -13.109 1.00 98.31 85 TRP A CA 1
ATOM 691 C C . TRP A 1 85 ? 9.229 3.849 -14.008 1.00 98.31 85 TRP A C 1
ATOM 693 O O . TRP A 1 85 ? 8.710 3.581 -15.088 1.00 98.31 85 TRP A O 1
ATOM 703 N N . ALA A 1 86 ? 9.358 5.098 -13.568 1.00 98.38 86 ALA A N 1
ATOM 704 C CA . ALA A 1 86 ? 8.950 6.300 -14.285 1.00 98.38 86 ALA A CA 1
ATOM 705 C C . ALA A 1 86 ? 10.205 7.060 -14.764 1.00 98.38 86 ALA A C 1
ATOM 707 O O . ALA A 1 86 ? 10.691 7.939 -14.047 1.00 98.38 86 ALA A O 1
ATOM 708 N N . PRO A 1 87 ? 10.772 6.710 -15.939 1.00 97.50 87 PRO A N 1
ATOM 709 C CA . PRO A 1 87 ? 12.028 7.265 -16.444 1.00 97.50 87 PRO A CA 1
ATOM 710 C C . PRO A 1 87 ? 11.854 8.675 -17.039 1.00 97.50 87 PRO A C 1
ATOM 712 O O . PRO A 1 87 ? 12.014 8.895 -18.244 1.00 97.50 87 PRO A O 1
ATOM 715 N N . ILE A 1 88 ? 11.486 9.637 -16.197 1.00 97.44 88 ILE A N 1
ATOM 716 C CA . ILE A 1 88 ? 11.160 11.013 -16.592 1.00 97.44 88 ILE A CA 1
ATOM 717 C C . ILE A 1 88 ? 12.388 11.932 -16.690 1.00 97.44 88 ILE A C 1
ATOM 719 O O . ILE A 1 88 ? 12.261 13.055 -17.170 1.00 97.44 88 ILE A O 1
ATOM 723 N N . LEU A 1 89 ? 13.576 11.478 -16.268 1.00 96.81 89 LEU A N 1
ATOM 724 C CA . LEU A 1 89 ? 14.809 12.284 -16.276 1.00 96.81 89 LEU A CA 1
ATOM 725 C C . LEU A 1 89 ? 15.645 12.162 -17.563 1.00 96.81 89 LEU A C 1
ATOM 727 O O . LEU A 1 89 ? 16.772 12.652 -17.618 1.00 96.81 89 LEU A O 1
ATOM 731 N N . GLY A 1 90 ? 15.101 11.547 -18.616 1.00 96.25 90 GLY A N 1
ATOM 732 C CA . GLY A 1 90 ? 15.692 11.554 -19.957 1.00 96.25 90 GLY A CA 1
ATOM 733 C C . GLY A 1 90 ? 16.102 10.177 -20.479 1.00 96.25 90 GLY A C 1
ATOM 734 O O . GLY A 1 90 ? 15.673 9.135 -19.984 1.00 96.25 90 GLY A O 1
ATOM 735 N N . SER A 1 91 ? 16.913 10.171 -21.540 1.00 97.38 91 SER A N 1
ATOM 736 C CA . SER A 1 91 ? 17.280 8.960 -22.290 1.00 97.38 91 SER A CA 1
ATOM 737 C C . SER A 1 91 ? 18.025 7.929 -21.444 1.00 97.38 91 SER A C 1
ATOM 739 O O . SER A 1 91 ? 17.705 6.745 -21.524 1.00 97.38 91 SER A O 1
ATOM 741 N N . ALA A 1 92 ? 18.949 8.369 -20.585 1.00 96.06 92 ALA A N 1
ATOM 742 C CA . ALA A 1 92 ? 19.675 7.483 -19.679 1.00 96.06 92 ALA A CA 1
ATOM 743 C C . ALA A 1 92 ? 18.712 6.719 -18.756 1.00 96.06 92 ALA A C 1
ATOM 745 O O . ALA A 1 92 ? 18.806 5.497 -18.642 1.00 96.06 92 ALA A O 1
ATOM 746 N N . SER A 1 93 ? 17.730 7.407 -18.163 1.00 96.88 93 SER A N 1
ATOM 747 C CA . SER A 1 93 ? 16.704 6.782 -17.323 1.00 96.88 93 SER A CA 1
ATOM 748 C C . SER A 1 93 ? 15.851 5.783 -18.086 1.00 96.88 93 SER A C 1
ATOM 750 O O . SER A 1 93 ? 15.571 4.706 -17.562 1.00 96.88 93 SER A O 1
ATOM 752 N N . LYS A 1 94 ? 15.474 6.099 -19.331 1.00 96.88 94 LYS A N 1
ATOM 753 C CA . LYS A 1 94 ? 14.709 5.184 -20.193 1.00 96.88 94 LYS A CA 1
ATOM 754 C C . LYS A 1 94 ? 15.507 3.921 -20.502 1.00 96.88 94 LYS A C 1
ATOM 756 O O . LYS A 1 94 ? 14.981 2.822 -20.348 1.00 96.88 94 LYS A O 1
ATOM 761 N N . GLN A 1 95 ? 16.780 4.078 -20.861 1.00 95.62 95 GLN A N 1
ATOM 762 C CA . GLN A 1 95 ? 17.680 2.959 -21.118 1.00 95.62 95 GLN A CA 1
ATOM 763 C C . GLN A 1 95 ? 17.842 2.087 -19.870 1.00 95.62 95 GLN A C 1
ATOM 765 O O . GLN A 1 95 ? 17.605 0.886 -19.935 1.00 95.62 95 GLN A O 1
ATOM 770 N N . ARG A 1 96 ? 18.166 2.683 -18.716 1.00 95.94 96 ARG A N 1
ATOM 771 C CA . ARG A 1 96 ? 18.340 1.937 -17.464 1.00 95.94 96 ARG A CA 1
ATOM 772 C C . ARG A 1 96 ? 17.053 1.244 -17.011 1.00 95.94 96 ARG A C 1
ATOM 774 O O . ARG A 1 96 ? 17.113 0.112 -16.553 1.00 95.94 96 ARG A O 1
ATOM 781 N N . SER A 1 97 ? 15.900 1.894 -17.169 1.00 95.88 97 SER A N 1
ATOM 782 C CA . SER A 1 97 ? 14.599 1.275 -16.899 1.00 95.88 97 SER A CA 1
ATOM 783 C C . SER A 1 97 ? 14.380 0.047 -17.786 1.00 95.88 97 SER A C 1
ATOM 785 O O . SER A 1 97 ? 14.055 -1.019 -17.277 1.00 95.88 97 SER A O 1
ATOM 787 N N . SER A 1 98 ? 14.653 0.149 -19.094 1.00 95.56 98 SER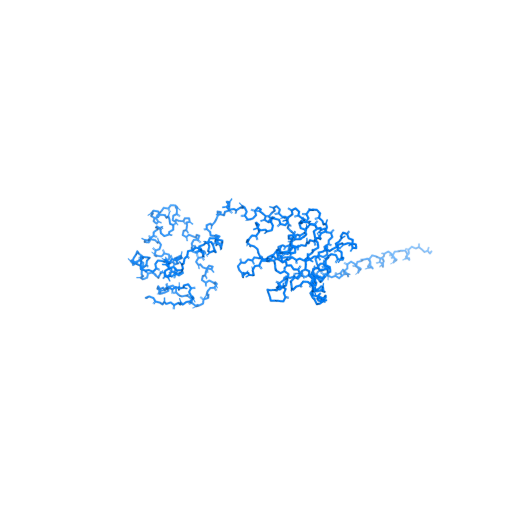 A N 1
ATOM 788 C CA . SER A 1 98 ? 14.549 -0.981 -20.030 1.00 95.56 98 SER A CA 1
ATOM 789 C C . SER A 1 98 ? 15.456 -2.160 -19.653 1.00 95.56 98 SER A C 1
ATOM 791 O O . SER A 1 98 ? 15.035 -3.307 -19.794 1.00 95.56 98 SER A O 1
ATOM 793 N N . GLU A 1 99 ? 16.653 -1.901 -19.117 1.00 95.56 99 GLU A N 1
ATOM 794 C CA . GLU A 1 99 ? 17.548 -2.951 -18.606 1.00 95.56 99 GLU A CA 1
ATOM 795 C C . GLU A 1 99 ? 16.917 -3.733 -17.439 1.00 95.56 99 GLU A C 1
ATOM 797 O O . GLU A 1 99 ? 17.141 -4.935 -17.319 1.00 95.56 99 GLU A O 1
ATOM 802 N N . PHE A 1 100 ? 16.070 -3.108 -16.612 1.00 96.75 100 PHE A N 1
ATOM 803 C CA . PHE A 1 100 ? 15.351 -3.810 -15.539 1.00 96.75 100 PHE A CA 1
ATOM 804 C C . PHE A 1 100 ? 14.338 -4.823 -16.079 1.00 96.75 100 PHE A C 1
ATOM 806 O O . PHE A 1 100 ? 14.148 -5.889 -15.501 1.00 96.75 100 PHE A O 1
ATOM 813 N N . PHE A 1 101 ? 13.732 -4.546 -17.233 1.00 97.00 101 PHE A N 1
ATOM 814 C CA . PHE A 1 101 ? 12.797 -5.463 -17.895 1.00 97.00 101 PHE A CA 1
ATOM 815 C C . PHE A 1 101 ? 13.492 -6.619 -18.632 1.00 97.00 101 PHE A C 1
ATOM 817 O O . PHE A 1 101 ? 12.820 -7.434 -19.258 1.00 97.00 101 PHE A O 1
ATOM 824 N N . GLN A 1 102 ? 14.822 -6.718 -18.556 1.00 95.75 102 GLN A N 1
ATOM 825 C CA . GLN A 1 102 ? 15.593 -7.899 -18.974 1.00 95.75 102 GLN A CA 1
ATOM 826 C C . GLN A 1 102 ? 15.836 -8.870 -17.805 1.00 95.75 102 GLN A C 1
ATOM 828 O O . GLN A 1 102 ? 16.367 -9.966 -17.987 1.00 95.75 102 GLN A O 1
ATOM 833 N N . CYS A 1 103 ? 15.487 -8.469 -16.581 1.00 92.88 103 CYS A N 1
ATOM 834 C CA . CYS A 1 103 ? 15.588 -9.300 -15.390 1.00 92.88 103 CYS A CA 1
ATOM 835 C C . CYS A 1 103 ? 14.358 -10.217 -15.274 1.00 92.88 103 CYS A C 1
ATOM 837 O O . CYS A 1 103 ? 13.278 -9.887 -15.762 1.00 92.88 103 CYS A O 1
ATOM 839 N N . GLN A 1 104 ? 14.481 -11.338 -14.550 1.00 87.88 104 GLN A N 1
ATOM 840 C CA . GLN A 1 104 ? 13.335 -12.221 -14.264 1.00 87.88 104 GLN A CA 1
ATOM 841 C C . GLN A 1 104 ? 12.185 -11.468 -13.573 1.00 87.88 104 GLN A C 1
ATOM 843 O O . GLN A 1 104 ? 11.015 -11.746 -13.829 1.00 87.88 104 GLN A O 1
ATOM 848 N N . ARG A 1 105 ? 12.527 -10.503 -12.711 1.00 90.12 105 ARG A N 1
ATOM 849 C CA . ARG A 1 105 ? 11.597 -9.537 -12.124 1.00 90.12 105 ARG A CA 1
ATOM 850 C C . ARG A 1 105 ? 12.146 -8.128 -12.335 1.00 90.12 105 ARG A C 1
ATOM 852 O O . ARG A 1 105 ? 13.294 -7.906 -11.952 1.00 90.12 105 ARG A O 1
ATOM 859 N N . PRO A 1 106 ? 11.356 -7.179 -12.866 1.00 93.88 106 PRO A N 1
ATOM 860 C CA . PRO A 1 106 ? 11.800 -5.800 -13.081 1.00 93.88 106 PRO A CA 1
ATOM 861 C C . PRO A 1 106 ? 11.924 -5.000 -11.780 1.00 93.88 106 PRO A C 1
ATOM 863 O O . PRO A 1 106 ? 12.474 -3.900 -11.772 1.00 93.88 106 PRO A O 1
ATOM 866 N N . VAL A 1 107 ? 11.425 -5.551 -10.672 1.00 93.38 107 VAL A N 1
ATOM 867 C CA . VAL A 1 107 ? 11.514 -4.986 -9.330 1.00 93.38 107 VAL A CA 1
ATOM 868 C C . VAL A 1 107 ? 11.989 -6.074 -8.373 1.00 93.38 107 VAL A C 1
ATOM 870 O O . VAL A 1 107 ? 11.374 -7.137 -8.263 1.00 93.38 107 VAL A O 1
ATOM 873 N N . SER A 1 108 ? 13.098 -5.812 -7.687 1.00 90.94 108 SER A N 1
ATOM 874 C CA . SER A 1 108 ? 13.658 -6.675 -6.645 1.00 90.94 108 SER A CA 1
ATOM 875 C C . SER A 1 108 ? 14.628 -5.885 -5.768 1.00 90.94 108 SER A C 1
ATOM 877 O O . SER A 1 108 ? 15.130 -4.837 -6.183 1.00 90.94 108 SER A O 1
ATOM 879 N N . GLU A 1 109 ? 14.940 -6.409 -4.583 1.00 89.31 109 GLU A N 1
ATOM 880 C CA . GLU A 1 109 ? 15.976 -5.845 -3.706 1.00 89.31 109 GLU A CA 1
ATOM 881 C C . GLU A 1 109 ? 17.324 -5.714 -4.427 1.00 89.31 109 GLU A C 1
ATOM 883 O O . GLU A 1 109 ? 17.979 -4.683 -4.318 1.00 89.31 109 GLU A O 1
ATOM 888 N N . ALA A 1 110 ? 17.701 -6.698 -5.251 1.00 90.62 110 ALA A N 1
ATOM 889 C CA . ALA A 1 110 ? 18.940 -6.658 -6.028 1.00 90.62 110 ALA A CA 1
ATOM 890 C C . ALA A 1 110 ? 18.970 -5.496 -7.039 1.00 90.62 110 ALA A C 1
ATOM 892 O O . ALA A 1 110 ? 19.993 -4.827 -7.189 1.00 90.62 110 ALA A O 1
ATOM 893 N N . ILE A 1 111 ? 17.848 -5.217 -7.715 1.00 93.88 111 ILE A N 1
ATOM 894 C CA . ILE A 1 111 ? 17.744 -4.073 -8.634 1.00 93.88 111 ILE A CA 1
ATOM 895 C C . ILE A 1 111 ? 17.794 -2.757 -7.857 1.00 93.88 111 ILE A C 1
ATOM 897 O O . ILE A 1 111 ? 18.486 -1.829 -8.276 1.00 93.88 111 ILE A O 1
ATOM 901 N N . LEU A 1 112 ? 17.096 -2.666 -6.722 1.00 94.25 112 LEU A N 1
ATOM 902 C CA . LEU A 1 112 ? 17.133 -1.472 -5.880 1.00 94.25 112 LEU A CA 1
ATOM 903 C C . LEU A 1 112 ? 18.538 -1.200 -5.340 1.00 94.25 112 LEU A C 1
ATOM 905 O O . LEU A 1 112 ? 19.001 -0.068 -5.446 1.00 94.25 112 LEU A O 1
ATOM 909 N N . ALA A 1 113 ? 19.247 -2.227 -4.872 1.00 92.88 113 ALA A N 1
ATOM 910 C CA . ALA A 1 113 ? 20.634 -2.121 -4.433 1.00 92.88 113 ALA A CA 1
ATOM 911 C C . ALA A 1 113 ? 21.560 -1.666 -5.574 1.00 92.88 113 ALA A C 1
ATOM 913 O O . ALA A 1 113 ? 22.390 -0.777 -5.383 1.00 92.88 113 ALA A O 1
ATOM 914 N N . ALA A 1 114 ? 21.385 -2.201 -6.789 1.00 93.62 114 ALA A N 1
ATOM 915 C CA . ALA A 1 114 ? 22.129 -1.736 -7.958 1.00 93.62 114 ALA A CA 1
ATOM 916 C C . ALA A 1 114 ? 21.854 -0.249 -8.250 1.00 93.62 114 ALA A C 1
ATOM 918 O O . ALA A 1 114 ? 22.784 0.512 -8.516 1.00 93.62 114 ALA A O 1
ATOM 919 N N . VAL A 1 115 ? 20.598 0.198 -8.143 1.00 94.88 115 VAL A N 1
ATOM 920 C CA . VAL A 1 115 ? 20.221 1.614 -8.294 1.00 94.88 115 VAL A CA 1
ATOM 921 C C . VAL A 1 115 ? 20.851 2.489 -7.207 1.00 94.88 115 VAL A C 1
ATOM 923 O O . VAL A 1 115 ? 21.402 3.543 -7.530 1.00 94.88 115 VAL A O 1
ATOM 926 N N . GLU A 1 116 ? 20.832 2.061 -5.944 1.00 94.00 116 GLU A N 1
ATOM 927 C CA . GLU A 1 116 ? 21.487 2.777 -4.840 1.00 94.00 116 GLU A CA 1
ATOM 928 C C . GLU A 1 116 ? 22.988 2.947 -5.070 1.00 94.00 116 GLU A C 1
ATOM 930 O O . GLU A 1 116 ? 23.529 4.041 -4.901 1.00 94.00 116 GLU A O 1
ATOM 935 N N . GLN A 1 117 ? 23.642 1.877 -5.524 1.00 94.25 117 GLN A N 1
ATOM 936 C CA . GLN A 1 117 ? 25.071 1.845 -5.828 1.00 94.25 117 GLN A CA 1
ATOM 937 C C . GLN A 1 117 ? 25.407 2.480 -7.184 1.00 94.25 117 GLN A C 1
ATOM 939 O O . GLN A 1 117 ? 26.577 2.556 -7.556 1.00 94.25 117 GLN A O 1
ATOM 944 N N . ARG A 1 118 ? 24.397 2.951 -7.932 1.00 92.31 118 ARG A N 1
ATOM 945 C CA . ARG A 1 118 ? 24.516 3.495 -9.297 1.00 92.31 118 ARG A CA 1
ATOM 946 C C . ARG A 1 118 ? 25.139 2.513 -10.294 1.00 92.31 118 ARG A C 1
ATOM 948 O O . ARG A 1 118 ? 25.671 2.911 -11.329 1.00 92.31 118 ARG A O 1
ATOM 955 N N . GLN A 1 119 ? 25.028 1.223 -10.015 1.00 92.31 119 GLN A N 1
ATOM 956 C CA . GLN A 1 119 ? 25.524 0.137 -10.847 1.00 92.31 119 GLN A CA 1
ATOM 957 C C . GLN A 1 119 ? 24.427 -0.388 -11.768 1.00 92.31 119 GLN A C 1
ATOM 959 O O . GLN A 1 119 ? 23.234 -0.189 -11.533 1.00 92.31 119 GLN A O 1
ATOM 964 N N . LYS A 1 120 ? 24.831 -1.030 -12.861 1.00 88.38 120 LYS A N 1
ATOM 965 C CA . LYS A 1 120 ? 23.909 -1.741 -13.748 1.00 88.38 120 LYS A CA 1
ATOM 966 C C . LYS A 1 120 ? 23.547 -3.091 -13.110 1.00 88.38 120 LYS A C 1
ATOM 968 O O . LYS A 1 120 ? 24.462 -3.791 -12.677 1.00 88.38 120 LYS A O 1
ATOM 973 N N . PRO A 1 121 ? 22.261 -3.477 -13.045 1.00 86.94 121 PRO A N 1
ATOM 974 C CA . PRO A 1 121 ? 21.900 -4.797 -12.551 1.00 86.94 121 PRO A CA 1
ATOM 975 C C . PRO A 1 121 ? 22.331 -5.886 -13.538 1.00 86.94 121 PRO A C 1
ATOM 977 O O . PRO A 1 121 ? 22.339 -5.690 -14.754 1.00 86.94 121 PRO A O 1
ATOM 980 N N . GLN A 1 122 ? 22.693 -7.042 -12.991 1.00 87.88 122 GLN A N 1
ATOM 981 C CA . GLN A 1 122 ? 23.112 -8.223 -13.743 1.00 87.88 122 GLN A CA 1
ATOM 982 C C . GLN A 1 122 ? 21.873 -8.923 -14.315 1.00 87.88 122 GLN A C 1
ATOM 984 O O . GLN A 1 122 ? 21.320 -9.832 -13.697 1.00 87.88 122 GLN A O 1
ATOM 989 N N . CYS A 1 123 ? 21.401 -8.457 -15.470 1.00 89.44 123 CYS A N 1
ATOM 990 C CA . CYS A 1 123 ? 20.224 -9.000 -16.138 1.00 89.44 123 CYS A CA 1
ATOM 991 C C . CYS A 1 123 ? 20.591 -9.438 -17.553 1.00 89.44 123 CYS A C 1
ATOM 993 O O . CYS A 1 123 ? 21.010 -8.622 -18.368 1.00 89.44 123 CYS A O 1
ATOM 995 N N . ASN A 1 124 ? 20.453 -10.740 -17.808 1.00 85.88 124 ASN A N 1
ATOM 996 C CA . ASN A 1 124 ? 20.907 -11.395 -19.041 1.00 85.88 124 ASN A CA 1
ATOM 997 C C . ASN A 1 124 ? 19.739 -11.973 -19.862 1.00 85.88 124 ASN A C 1
ATOM 999 O O . ASN A 1 124 ? 19.959 -12.749 -20.789 1.00 85.88 124 ASN A O 1
ATOM 1003 N N . GLY A 1 125 ? 18.496 -11.663 -19.485 1.00 91.44 125 GLY A N 1
ATOM 1004 C CA . GLY A 1 125 ? 17.301 -12.148 -20.165 1.00 91.44 125 GLY A CA 1
ATOM 1005 C C . GLY A 1 125 ? 16.917 -11.304 -21.381 1.00 91.44 125 GLY A C 1
ATOM 1006 O O . GLY A 1 125 ? 17.386 -10.183 -21.572 1.00 91.44 125 GLY A O 1
ATOM 1007 N N . ALA A 1 126 ? 16.015 -11.846 -22.199 1.00 94.44 126 ALA A N 1
ATOM 1008 C CA . ALA A 1 126 ? 15.355 -11.072 -23.244 1.00 94.44 126 ALA A CA 1
ATOM 1009 C C . ALA A 1 126 ? 14.454 -9.987 -22.631 1.00 94.44 126 ALA A C 1
ATOM 1011 O O . ALA A 1 126 ? 13.922 -10.153 -21.531 1.00 94.44 126 ALA A O 1
ATOM 1012 N N . LEU A 1 127 ? 14.253 -8.889 -23.363 1.00 95.38 127 LEU A N 1
ATOM 1013 C CA . LEU A 1 127 ? 13.362 -7.814 -22.936 1.00 95.38 127 LEU A CA 1
ATOM 1014 C C . LEU A 1 127 ? 11.918 -8.327 -22.805 1.00 95.38 127 LEU A C 1
ATOM 1016 O O . LEU A 1 127 ? 11.318 -8.779 -23.779 1.00 95.38 127 LEU A O 1
ATOM 1020 N N . ARG A 1 128 ? 11.345 -8.187 -21.609 1.00 96.38 128 ARG A N 1
ATOM 1021 C CA . ARG A 1 128 ? 9.939 -8.472 -21.304 1.00 96.38 128 ARG A CA 1
ATOM 1022 C C . ARG A 1 128 ? 9.056 -7.290 -21.700 1.00 96.38 128 ARG A C 1
ATOM 1024 O O . ARG A 1 128 ? 8.746 -6.423 -20.880 1.00 96.38 128 ARG A O 1
ATOM 1031 N N . SER A 1 129 ? 8.706 -7.218 -22.985 1.00 95.75 129 SER A N 1
ATOM 1032 C CA . SER A 1 129 ? 7.900 -6.127 -23.555 1.00 95.75 129 SER A CA 1
ATOM 1033 C C . SER A 1 129 ? 6.493 -6.040 -22.958 1.00 95.75 129 SER A C 1
ATOM 1035 O O . SER A 1 129 ? 5.965 -4.938 -22.837 1.00 95.75 129 SER A O 1
ATOM 1037 N N . ASP A 1 130 ? 5.929 -7.170 -22.530 1.00 96.19 130 ASP A N 1
ATOM 1038 C CA . ASP A 1 130 ? 4.663 -7.283 -21.803 1.00 96.19 130 ASP A CA 1
ATOM 1039 C C . ASP A 1 130 ? 4.699 -6.499 -20.485 1.00 96.19 130 ASP A C 1
ATOM 1041 O O . ASP A 1 130 ? 3.902 -5.585 -20.270 1.00 96.19 130 ASP A O 1
ATOM 1045 N N . LEU A 1 131 ? 5.695 -6.783 -19.644 1.00 96.56 131 LEU A N 1
ATOM 1046 C CA . LEU A 1 131 ? 5.879 -6.093 -18.369 1.00 96.56 131 LEU A CA 1
ATOM 1047 C C . LEU A 1 131 ? 6.257 -4.625 -18.585 1.00 96.56 131 LEU A C 1
ATOM 1049 O O . LEU A 1 131 ? 5.809 -3.745 -17.855 1.00 96.56 131 LEU A O 1
ATOM 1053 N N . MET A 1 132 ? 7.060 -4.324 -19.606 1.00 97.19 132 MET A N 1
ATOM 1054 C CA . MET A 1 132 ? 7.406 -2.938 -19.916 1.00 97.19 132 MET A CA 1
ATOM 1055 C C . MET A 1 132 ? 6.167 -2.124 -20.323 1.00 97.19 132 MET A C 1
ATOM 1057 O O . MET A 1 132 ? 6.009 -0.992 -19.868 1.00 97.19 132 MET A O 1
ATOM 1061 N N . ALA A 1 133 ? 5.267 -2.698 -21.127 1.00 97.12 133 ALA A N 1
ATOM 1062 C CA . ALA A 1 133 ? 4.002 -2.066 -21.497 1.00 97.12 133 ALA A CA 1
ATOM 1063 C C . ALA A 1 133 ? 3.087 -1.868 -20.279 1.00 97.12 133 ALA A C 1
ATOM 1065 O O . ALA A 1 133 ? 2.548 -0.777 -20.093 1.00 97.12 133 ALA A O 1
ATOM 1066 N N . GLN A 1 134 ? 2.982 -2.877 -19.410 1.00 96.56 134 GLN A N 1
ATOM 1067 C CA . GLN A 1 134 ? 2.219 -2.799 -18.162 1.00 96.56 134 GLN A CA 1
ATOM 1068 C C . GLN A 1 134 ? 2.754 -1.698 -17.234 1.00 96.56 134 GLN A C 1
ATOM 1070 O O . GLN A 1 134 ? 1.987 -0.894 -16.716 1.00 96.56 134 GLN A O 1
ATOM 1075 N N . ASN A 1 135 ? 4.076 -1.577 -17.086 1.00 98.06 135 ASN A N 1
ATOM 1076 C CA . ASN A 1 135 ? 4.683 -0.477 -16.338 1.00 98.06 135 ASN A CA 1
ATOM 1077 C C . ASN A 1 135 ? 4.304 0.891 -16.921 1.00 98.06 135 ASN A C 1
ATOM 1079 O O . ASN A 1 135 ? 3.904 1.789 -16.181 1.00 98.06 135 ASN A O 1
ATOM 1083 N N . THR A 1 136 ? 4.425 1.046 -18.242 1.00 97.00 136 THR A N 1
ATOM 1084 C CA . THR A 1 136 ? 4.069 2.289 -18.940 1.00 97.00 136 THR A CA 1
ATOM 1085 C C . THR A 1 136 ? 2.601 2.646 -18.727 1.00 97.00 136 THR A C 1
ATOM 1087 O O . THR A 1 136 ? 2.307 3.800 -18.436 1.00 97.00 136 THR A O 1
ATOM 1090 N N . GLN A 1 137 ? 1.693 1.666 -18.744 1.00 96.19 137 GLN A N 1
ATOM 1091 C CA . GLN A 1 137 ? 0.274 1.893 -18.466 1.00 96.19 137 GLN A CA 1
ATOM 1092 C C . GLN A 1 137 ? 0.046 2.561 -17.101 1.00 96.19 137 GLN A C 1
ATOM 1094 O O . GLN A 1 137 ? -0.719 3.520 -17.020 1.00 96.19 137 GLN A O 1
ATOM 1099 N N . TYR A 1 138 ? 0.714 2.107 -16.035 1.00 96.56 138 TYR A N 1
ATOM 1100 C CA . TYR A 1 138 ? 0.600 2.748 -14.719 1.00 96.56 138 TYR A CA 1
ATOM 1101 C C . TYR A 1 138 ? 1.233 4.140 -14.694 1.00 96.56 138 TYR A C 1
ATOM 1103 O O . TYR A 1 138 ? 0.657 5.066 -14.125 1.00 96.56 138 TYR A O 1
ATOM 1111 N N . VAL A 1 139 ? 2.405 4.312 -15.308 1.00 96.88 139 VAL A N 1
ATOM 1112 C CA . VAL A 1 139 ? 3.082 5.618 -15.371 1.00 96.88 139 VAL A CA 1
ATOM 1113 C C . VAL A 1 139 ? 2.215 6.656 -16.092 1.00 96.88 139 VAL A C 1
ATOM 1115 O O . VAL A 1 139 ? 2.079 7.782 -15.605 1.00 96.88 139 VAL A O 1
ATOM 1118 N N . ASP A 1 140 ? 1.587 6.262 -17.199 1.00 95.25 140 ASP A N 1
ATOM 1119 C CA . ASP A 1 140 ? 0.726 7.120 -18.010 1.00 95.25 140 ASP A CA 1
ATOM 1120 C C . ASP A 1 140 ? -0.612 7.393 -17.315 1.00 95.25 140 ASP A C 1
ATOM 1122 O O . ASP A 1 140 ? -1.039 8.546 -17.233 1.00 95.25 140 ASP A O 1
ATOM 1126 N N . ALA A 1 141 ? -1.249 6.364 -16.742 1.00 94.06 141 ALA A N 1
ATOM 1127 C CA . ALA A 1 141 ? -2.525 6.505 -16.039 1.00 94.06 141 ALA A CA 1
ATOM 1128 C C . ALA A 1 141 ? -2.426 7.442 -14.825 1.00 94.06 141 ALA A C 1
ATOM 1130 O O . ALA A 1 141 ? -3.339 8.224 -14.571 1.00 94.06 141 ALA A O 1
ATOM 1131 N N . TYR A 1 142 ? -1.303 7.401 -14.101 1.00 94.50 142 TYR A N 1
ATOM 1132 C CA . TYR A 1 142 ? -1.040 8.286 -12.963 1.00 94.50 142 TYR A CA 1
ATOM 1133 C C . TYR A 1 142 ? -0.396 9.625 -13.356 1.00 94.50 142 TYR A C 1
ATOM 1135 O O . TYR A 1 142 ? -0.110 10.441 -12.474 1.00 94.50 142 TYR A O 1
ATOM 1143 N N . GLN A 1 143 ? -0.154 9.852 -14.654 1.00 94.69 143 GLN A N 1
ATOM 1144 C CA . GLN A 1 143 ? 0.420 11.082 -15.210 1.00 94.69 143 GLN A CA 1
ATOM 1145 C C . GLN A 1 143 ? 1.672 11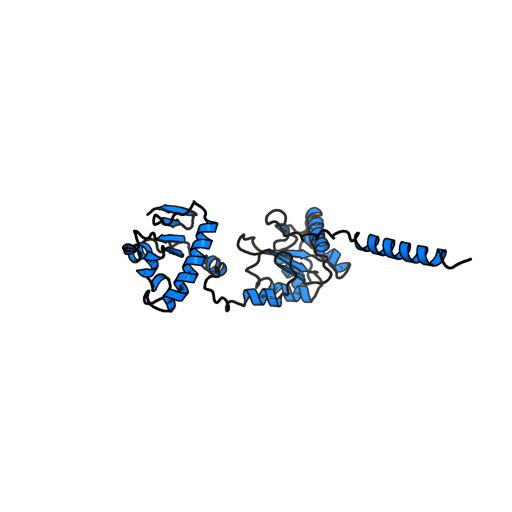.544 -14.448 1.00 94.69 143 GLN A C 1
ATOM 1147 O O . GLN A 1 143 ? 1.782 12.689 -13.998 1.00 94.69 143 GLN A O 1
ATOM 1152 N N . ILE A 1 144 ? 2.614 10.622 -14.237 1.00 96.06 144 ILE A N 1
ATOM 1153 C CA . ILE A 1 144 ? 3.766 10.869 -13.368 1.00 96.06 144 ILE A CA 1
ATOM 1154 C C . ILE A 1 144 ? 4.685 11.935 -13.966 1.00 96.06 144 ILE A C 1
ATOM 1156 O O . ILE A 1 144 ? 5.412 11.697 -14.924 1.00 96.06 144 ILE A O 1
ATOM 1160 N N . ASN A 1 145 ? 4.703 13.106 -13.331 1.00 94.88 145 ASN A N 1
ATOM 1161 C CA . ASN A 1 145 ? 5.547 14.247 -13.697 1.00 94.88 145 ASN A CA 1
ATOM 1162 C C . ASN A 1 145 ? 6.639 14.566 -12.663 1.00 94.88 145 ASN A C 1
ATOM 1164 O O . ASN A 1 145 ? 7.469 15.444 -12.882 1.00 94.88 145 ASN A O 1
ATOM 1168 N N . SER A 1 146 ? 6.653 13.863 -11.529 1.00 96.38 146 SER A N 1
ATOM 1169 C CA . SER A 1 146 ? 7.666 14.018 -10.488 1.00 96.38 146 SER A CA 1
ATOM 1170 C C . SER A 1 146 ? 7.993 12.675 -9.846 1.00 96.38 146 SER A C 1
ATOM 1172 O O . SER A 1 146 ? 7.102 11.852 -9.637 1.00 96.38 146 SER A O 1
ATOM 1174 N N . VAL A 1 147 ? 9.253 12.470 -9.463 1.00 97.56 147 VAL A N 1
ATOM 1175 C CA . VAL A 1 147 ? 9.700 11.271 -8.740 1.00 97.56 147 VAL A CA 1
ATOM 1176 C C . VAL A 1 147 ? 10.628 11.628 -7.560 1.00 97.56 147 VAL A C 1
ATOM 1178 O O . VAL A 1 147 ? 11.400 12.582 -7.666 1.00 97.56 147 VAL A O 1
ATOM 1181 N N . PRO A 1 148 ? 10.620 10.866 -6.448 1.00 97.75 148 PRO A N 1
ATOM 1182 C CA . PRO A 1 148 ? 9.706 9.763 -6.172 1.00 97.75 148 PRO A CA 1
ATOM 1183 C C . PRO A 1 148 ? 8.279 10.274 -5.943 1.00 97.75 148 PRO A C 1
ATOM 1185 O O . PRO A 1 148 ? 8.084 11.334 -5.350 1.00 97.75 148 PRO A O 1
ATOM 1188 N N . SER A 1 149 ? 7.291 9.509 -6.397 1.00 97.75 149 SER A N 1
ATOM 1189 C CA . SER A 1 149 ? 5.874 9.774 -6.126 1.00 97.75 149 SER A CA 1
ATOM 1190 C C . SER A 1 149 ? 5.226 8.554 -5.493 1.00 97.75 149 SER A C 1
ATOM 1192 O O . SER A 1 149 ? 5.572 7.424 -5.829 1.00 97.75 149 SER A O 1
ATOM 1194 N N . PHE A 1 150 ? 4.292 8.795 -4.577 1.00 97.06 150 PHE A N 1
ATOM 1195 C CA . PHE A 1 150 ? 3.625 7.758 -3.802 1.00 97.06 150 PHE A CA 1
ATOM 1196 C C . PHE A 1 150 ? 2.121 7.916 -3.922 1.00 97.06 150 PHE A C 1
ATOM 1198 O O . PHE A 1 150 ? 1.610 9.030 -3.774 1.00 97.06 150 PHE A O 1
ATOM 1205 N N . TYR A 1 151 ? 1.431 6.804 -4.146 1.00 93.12 151 TYR A N 1
ATOM 1206 C CA . TYR A 1 151 ? -0.020 6.769 -4.216 1.00 93.12 151 TYR A CA 1
ATOM 1207 C C . TYR A 1 151 ? -0.566 5.644 -3.347 1.00 93.12 151 TYR A C 1
ATOM 1209 O O . TYR A 1 151 ? -0.265 4.476 -3.577 1.00 93.12 151 TYR A O 1
ATOM 1217 N N . LEU A 1 152 ? -1.377 5.996 -2.355 1.00 86.25 152 LEU A N 1
ATOM 1218 C CA . LEU A 1 152 ? -2.075 5.052 -1.491 1.00 86.25 152 LEU A CA 1
ATOM 1219 C C . LEU A 1 152 ? -3.506 4.907 -2.001 1.00 86.25 152 LEU A C 1
ATOM 1221 O O . LEU A 1 152 ? -4.244 5.888 -1.981 1.00 86.25 152 LEU A O 1
ATOM 1225 N N . GLN A 1 153 ? -3.888 3.720 -2.479 1.00 77.75 153 GLN A N 1
ATOM 1226 C CA . GLN A 1 153 ? -5.231 3.470 -3.033 1.00 77.75 153 GLN A CA 1
ATOM 1227 C C . GLN A 1 153 ? -5.665 4.519 -4.077 1.00 77.75 153 GLN A C 1
ATOM 1229 O O . GLN A 1 153 ? -6.780 5.034 -4.056 1.00 77.75 153 GLN A O 1
ATOM 1234 N N . GLY A 1 154 ? -4.741 4.906 -4.962 1.00 80.94 154 GLY A N 1
ATOM 1235 C CA . GLY A 1 154 ? -5.008 5.933 -5.970 1.00 80.94 154 GLY A CA 1
ATOM 1236 C C . GLY A 1 154 ? -4.997 7.374 -5.446 1.00 80.94 154 GLY A C 1
ATOM 1237 O O . GLY A 1 154 ? -5.340 8.285 -6.180 1.00 80.94 154 GLY A O 1
ATOM 1238 N N . GLN A 1 155 ? -4.579 7.653 -4.215 1.00 81.19 155 GLN A N 1
ATOM 1239 C CA . GLN A 1 155 ? -4.427 9.031 -3.735 1.00 81.19 155 GLN A CA 1
ATOM 1240 C C . GLN A 1 155 ? -2.960 9.391 -3.561 1.00 81.19 155 GLN A C 1
ATOM 1242 O O . GLN A 1 155 ? -2.217 8.662 -2.908 1.00 81.19 155 GLN A O 1
ATOM 1247 N N . LYS A 1 156 ? -2.534 10.527 -4.128 1.00 89.88 156 LYS A N 1
ATOM 1248 C CA . LYS A 1 156 ? -1.157 11.011 -3.971 1.00 89.88 156 LYS A CA 1
ATOM 1249 C C . LYS A 1 156 ? -0.902 11.341 -2.503 1.00 89.88 156 LYS A C 1
ATOM 1251 O O . LYS A 1 156 ? -1.644 12.112 -1.902 1.00 89.88 156 LYS A O 1
ATOM 1256 N N . VAL A 1 157 ? 0.165 10.788 -1.940 1.00 89.19 157 VAL A N 1
ATOM 1257 C CA . VAL A 1 157 ? 0.525 10.952 -0.526 1.00 89.19 157 VAL A CA 1
ATOM 1258 C C . VAL A 1 157 ? 2.000 11.301 -0.380 1.00 89.19 157 VAL A C 1
ATOM 1260 O O . VAL A 1 157 ? 2.834 10.961 -1.218 1.00 89.19 157 VAL A O 1
ATOM 1263 N N . ALA A 1 158 ? 2.348 11.994 0.702 1.00 92.56 158 ALA A N 1
ATOM 1264 C CA . ALA A 1 158 ? 3.741 12.285 1.012 1.00 92.56 158 ALA A CA 1
ATOM 1265 C C . ALA A 1 158 ? 4.404 11.101 1.731 1.00 92.56 158 ALA A C 1
ATOM 1267 O O . ALA A 1 158 ? 3.811 10.493 2.623 1.00 92.56 158 ALA A O 1
ATOM 1268 N N . LEU A 1 159 ? 5.685 10.838 1.448 1.00 91.19 159 LEU A N 1
ATOM 1269 C CA . LEU A 1 159 ? 6.453 9.826 2.186 1.00 91.19 159 LEU A CA 1
ATOM 1270 C C . LEU A 1 159 ? 6.470 10.100 3.696 1.00 91.19 159 LEU A C 1
ATOM 1272 O O . LEU A 1 159 ? 6.356 9.173 4.486 1.00 91.19 159 LEU A O 1
ATOM 1276 N N . ALA A 1 160 ? 6.586 11.365 4.107 1.00 86.81 160 ALA A N 1
ATOM 1277 C CA . ALA A 1 160 ? 6.544 11.735 5.521 1.00 86.81 160 ALA A CA 1
ATOM 1278 C C . ALA A 1 160 ? 5.204 11.364 6.174 1.00 86.81 160 ALA A C 1
ATOM 1280 O O . ALA A 1 160 ? 5.192 10.941 7.322 1.00 86.81 160 ALA A O 1
ATOM 1281 N N . GLN A 1 161 ? 4.092 11.468 5.439 1.00 82.88 161 GLN A N 1
ATOM 1282 C CA . GLN A 1 161 ? 2.775 11.052 5.913 1.00 82.88 161 GLN A CA 1
ATOM 1283 C C . GLN A 1 161 ? 2.684 9.524 6.017 1.00 82.88 161 GLN A C 1
ATOM 1285 O O . GLN A 1 161 ? 2.220 9.022 7.033 1.00 82.88 161 GLN A O 1
ATOM 1290 N N . LEU A 1 162 ? 3.191 8.782 5.027 1.00 84.31 162 LEU A N 1
ATOM 1291 C CA . LEU A 1 162 ? 3.256 7.315 5.065 1.00 84.31 162 LEU A CA 1
ATOM 1292 C C . LEU A 1 162 ? 4.101 6.804 6.236 1.00 84.31 162 LEU A C 1
ATOM 1294 O O . LEU A 1 162 ? 3.673 5.915 6.971 1.00 84.31 162 LEU A O 1
ATOM 1298 N N . LEU A 1 163 ? 5.276 7.407 6.433 1.00 82.12 163 LEU A N 1
ATOM 1299 C CA . LEU A 1 163 ? 6.155 7.120 7.560 1.00 82.12 163 LEU A CA 1
ATOM 1300 C C . LEU A 1 163 ? 5.505 7.536 8.875 1.00 82.12 163 LEU A C 1
ATOM 1302 O O . LEU A 1 163 ? 5.581 6.774 9.823 1.00 82.12 163 LEU A O 1
ATOM 1306 N N . LYS A 1 164 ? 4.811 8.679 8.934 1.00 72.00 164 LYS A N 1
ATOM 1307 C CA . LYS A 1 164 ? 4.051 9.090 10.117 1.00 72.00 164 LYS A CA 1
ATOM 1308 C C . LYS A 1 164 ? 2.924 8.114 10.420 1.00 72.00 164 LYS A C 1
ATOM 1310 O O . LYS A 1 164 ? 2.738 7.836 11.584 1.00 72.00 164 LYS A O 1
ATOM 1315 N N . TYR A 1 165 ? 2.218 7.552 9.439 1.00 67.56 165 TYR A N 1
ATOM 1316 C CA . TYR A 1 165 ? 1.207 6.519 9.697 1.00 67.56 165 TYR A CA 1
ATOM 1317 C C . TYR A 1 165 ? 1.808 5.220 10.248 1.00 67.56 165 TYR A C 1
ATOM 1319 O O . TYR A 1 165 ? 1.169 4.552 11.060 1.00 67.56 165 TYR A O 1
ATOM 1327 N N . GLN A 1 166 ? 3.033 4.877 9.833 1.00 64.12 166 GLN A N 1
ATOM 1328 C CA . GLN A 1 166 ? 3.778 3.726 10.363 1.00 64.12 166 GLN A CA 1
ATOM 1329 C C . GLN A 1 166 ? 4.384 4.012 11.746 1.00 64.12 166 GLN A C 1
ATOM 1331 O O . GLN A 1 166 ? 4.409 3.143 12.606 1.00 64.12 166 GLN A O 1
ATOM 1336 N N . GLN A 1 167 ? 4.860 5.240 11.966 1.00 53.22 167 GLN A N 1
ATOM 1337 C CA . GLN A 1 167 ? 5.490 5.715 13.202 1.00 53.22 167 GLN A CA 1
ATOM 1338 C C . GLN A 1 167 ? 4.476 6.230 14.227 1.00 53.22 167 GLN A C 1
ATOM 1340 O O . GLN A 1 167 ? 4.804 6.347 15.402 1.00 53.22 167 GLN A O 1
ATOM 1345 N N . SER A 1 168 ? 3.237 6.516 13.818 1.00 42.22 168 SER A N 1
ATOM 1346 C CA . SER A 1 168 ? 2.089 6.739 14.693 1.00 42.22 168 SER A CA 1
ATOM 1347 C C . SER A 1 168 ? 1.634 5.390 15.237 1.00 42.22 168 SER A C 1
ATOM 1349 O O . SER A 1 168 ? 0.519 4.925 15.002 1.00 42.22 168 SER A O 1
ATOM 1351 N N . THR A 1 169 ? 2.540 4.765 15.974 1.00 44.34 169 THR A N 1
ATOM 1352 C CA . THR A 1 169 ? 2.268 3.755 16.989 1.00 44.34 169 THR A CA 1
ATOM 1353 C C . THR A 1 169 ? 1.676 4.388 18.257 1.00 44.34 169 THR A C 1
ATOM 1355 O O . THR A 1 169 ? 1.369 3.678 19.204 1.00 44.34 169 THR A O 1
ATOM 1358 N N . ALA A 1 170 ? 1.428 5.706 18.273 1.00 36.50 170 ALA A N 1
ATOM 1359 C CA . ALA A 1 170 ? 0.746 6.407 19.358 1.00 36.50 170 ALA A CA 1
ATOM 1360 C C . ALA A 1 170 ? -0.249 7.454 18.824 1.00 36.50 170 ALA A C 1
ATOM 1362 O O . ALA A 1 170 ? 0.040 8.645 18.794 1.00 36.50 170 ALA A O 1
ATOM 1363 N N . ALA A 1 171 ? -1.407 6.985 18.351 1.00 31.53 171 ALA A N 1
ATOM 1364 C CA . ALA A 1 171 ? -2.710 7.634 18.537 1.00 31.53 171 ALA A CA 1
ATOM 1365 C C . ALA A 1 171 ? -3.807 6.774 17.889 1.00 31.53 171 ALA A C 1
ATOM 1367 O O . ALA A 1 171 ? -4.077 6.861 16.692 1.00 31.53 171 ALA A O 1
ATOM 1368 N N . SER A 1 172 ? -4.462 5.961 18.710 1.00 33.16 172 SER A N 1
ATOM 1369 C CA . SER A 1 172 ? -5.827 5.498 18.469 1.00 33.16 172 SER A CA 1
ATOM 1370 C C . SER A 1 172 ? -6.549 5.471 19.811 1.00 33.16 172 SER A C 1
ATOM 1372 O O . SER A 1 172 ? -6.437 4.510 20.569 1.00 33.16 172 SER A O 1
ATOM 1374 N N . VAL A 1 173 ? -7.277 6.546 20.111 1.00 31.86 173 VAL A N 1
ATOM 1375 C CA . VAL A 1 173 ? -8.243 6.604 21.214 1.00 31.86 173 VAL A CA 1
ATOM 1376 C C . VAL A 1 173 ? -9.629 6.394 20.608 1.00 31.86 173 VAL A C 1
ATOM 1378 O O . VAL A 1 173 ? -10.318 7.353 20.313 1.00 31.86 173 VAL A O 1
ATOM 1381 N N . PHE A 1 174 ? -9.931 5.124 20.316 1.00 39.19 174 PHE A N 1
ATOM 1382 C CA . PHE A 1 174 ? -11.243 4.432 20.315 1.00 39.19 174 PHE A CA 1
ATOM 1383 C C . PHE A 1 174 ? -11.024 2.896 20.358 1.00 39.19 174 PHE A C 1
ATOM 1385 O O . PHE A 1 174 ? -11.851 2.100 19.929 1.00 39.19 174 PHE A O 1
ATOM 1392 N N . GLY A 1 175 ? -9.868 2.469 20.884 1.00 33.38 175 GLY A N 1
ATOM 1393 C CA . GLY A 1 175 ? -9.677 1.141 21.465 1.00 33.38 175 GLY A CA 1
ATOM 1394 C C . GLY A 1 175 ? -9.371 -0.050 20.557 1.00 33.38 175 GLY A C 1
ATOM 1395 O O . GLY A 1 175 ? -8.782 -0.987 21.083 1.00 33.38 175 GLY A O 1
ATOM 1396 N N . VAL A 1 176 ? -9.681 -0.066 19.253 1.00 34.50 176 VAL A N 1
ATOM 1397 C CA . VAL A 1 176 ? -9.277 -1.202 18.392 1.00 34.50 176 VAL A CA 1
ATOM 1398 C C . VAL A 1 176 ? -8.710 -0.743 17.053 1.00 34.50 176 VAL A C 1
ATOM 1400 O O . VAL A 1 176 ? -9.406 -0.222 16.186 1.00 34.50 176 VAL A O 1
ATOM 1403 N N . LYS A 1 177 ? -7.415 -1.008 16.883 1.00 37.00 177 LYS A N 1
ATOM 1404 C CA . LYS A 1 177 ? -6.701 -1.045 15.609 1.00 37.00 177 LYS A CA 1
ATOM 1405 C C . LYS A 1 177 ? -6.050 -2.437 15.565 1.00 37.00 177 LYS A C 1
ATOM 1407 O O . LYS A 1 177 ? -5.223 -2.695 16.441 1.00 37.00 177 LYS A O 1
ATOM 1412 N N . PRO A 1 178 ? -6.437 -3.358 14.660 1.00 40.56 178 PRO A N 1
ATOM 1413 C CA . PRO A 1 178 ? -5.796 -4.666 14.575 1.00 40.56 178 PRO A CA 1
ATOM 1414 C C . PRO A 1 178 ? -4.304 -4.476 14.298 1.00 40.56 178 PRO A C 1
ATOM 1416 O O . PRO A 1 178 ? -3.916 -3.911 13.274 1.00 40.56 178 PRO A O 1
ATOM 1419 N N . ASP A 1 179 ? -3.465 -4.895 15.239 1.00 44.00 179 ASP A N 1
ATOM 1420 C CA . ASP A 1 179 ? -2.017 -4.853 15.081 1.00 44.00 179 ASP A CA 1
ATOM 1421 C C . ASP A 1 179 ? -1.558 -6.089 14.294 1.00 44.00 179 ASP A C 1
ATOM 1423 O O . ASP A 1 179 ? -1.119 -7.102 14.845 1.00 44.00 179 ASP A O 1
ATOM 1427 N N . TRP A 1 180 ? -1.684 -6.008 12.969 1.00 43.34 180 TRP A N 1
ATOM 1428 C CA . TRP A 1 180 ? -1.234 -7.056 12.053 1.00 43.34 180 TRP A CA 1
ATOM 1429 C C . TRP A 1 180 ? 0.279 -7.289 12.120 1.00 43.34 180 TRP A C 1
ATOM 1431 O O . TRP A 1 180 ? 0.758 -8.377 11.797 1.00 43.34 180 TRP A O 1
ATOM 1441 N N . GLN A 1 181 ? 1.051 -6.296 12.565 1.00 37.44 181 GLN A N 1
ATOM 1442 C CA . GLN A 1 181 ? 2.496 -6.402 12.717 1.00 37.44 181 GLN A CA 1
ATOM 1443 C C . GLN A 1 181 ? 2.859 -7.203 13.976 1.00 37.44 181 GLN A C 1
ATOM 1445 O O . GLN A 1 181 ? 3.740 -8.055 13.890 1.00 37.44 181 GLN A O 1
ATOM 1450 N N . ARG A 1 182 ? 2.100 -7.070 15.073 1.00 38.94 182 ARG A N 1
ATOM 1451 C CA . ARG A 1 182 ? 2.160 -7.969 16.240 1.00 38.94 182 ARG A CA 1
ATOM 1452 C C . ARG A 1 182 ? 1.738 -9.399 15.887 1.00 38.94 182 ARG A C 1
ATOM 1454 O O . ARG A 1 182 ? 2.424 -10.323 16.296 1.00 38.94 182 ARG A O 1
ATOM 1461 N N . PHE A 1 183 ? 0.740 -9.604 15.025 1.00 37.53 183 PHE A N 1
ATOM 1462 C CA . PHE A 1 183 ? 0.392 -10.941 14.499 1.00 37.53 183 PHE A CA 1
ATOM 1463 C C . PHE A 1 183 ? 1.493 -11.591 13.648 1.00 37.53 183 PHE A C 1
ATOM 1465 O O . PHE A 1 183 ? 1.685 -12.802 13.690 1.00 37.53 183 PHE A O 1
ATOM 1472 N N . THR A 1 184 ? 2.235 -10.791 12.880 1.00 37.44 184 THR A N 1
ATOM 1473 C CA . THR A 1 184 ? 3.292 -11.301 11.986 1.00 37.44 184 THR A CA 1
ATOM 1474 C C . THR A 1 184 ? 4.637 -11.444 12.706 1.00 37.44 184 THR A C 1
ATOM 1476 O O . THR A 1 184 ? 5.444 -12.291 12.350 1.00 37.44 184 THR A O 1
ATOM 1479 N N . GLN A 1 185 ? 4.893 -10.639 13.739 1.00 37.84 185 GLN A N 1
ATOM 1480 C CA . GLN A 1 185 ? 6.094 -10.737 14.577 1.00 37.84 185 GLN A CA 1
ATOM 1481 C C . GLN A 1 185 ? 5.940 -11.766 15.711 1.00 37.84 185 GLN A C 1
ATOM 1483 O O . GLN A 1 185 ? 6.941 -12.254 16.225 1.00 37.84 185 GLN A O 1
ATOM 1488 N N . LEU A 1 186 ? 4.711 -12.186 16.035 1.00 37.53 186 LEU A N 1
ATOM 1489 C CA . LEU A 1 186 ? 4.438 -13.390 16.830 1.00 37.53 186 LEU A CA 1
ATOM 1490 C C . LEU A 1 186 ? 4.616 -14.698 16.030 1.00 37.53 186 LEU A C 1
ATOM 1492 O O . LEU A 1 186 ? 4.636 -15.767 16.629 1.00 37.53 186 LEU A O 1
ATOM 1496 N N . GLN A 1 187 ? 4.850 -14.638 14.711 1.00 36.91 187 GLN A N 1
ATOM 1497 C CA . GLN A 1 187 ? 5.319 -15.785 13.911 1.00 36.91 187 GLN A CA 1
ATOM 1498 C C . GLN A 1 187 ? 6.831 -16.050 14.051 1.00 36.91 187 GLN A C 1
ATOM 1500 O O . GLN A 1 187 ? 7.417 -16.748 13.228 1.00 36.91 187 GLN A O 1
ATOM 1505 N N . GLN A 1 188 ? 7.475 -15.529 15.099 1.00 35.88 188 GLN A N 1
ATOM 1506 C CA . GLN A 1 188 ? 8.860 -15.873 15.441 1.00 35.88 188 GLN A CA 1
ATOM 1507 C C . GLN A 1 188 ? 9.005 -16.699 16.718 1.00 35.88 188 GLN A C 1
ATOM 1509 O O . GLN A 1 188 ? 10.093 -16.799 17.274 1.00 35.88 188 GLN A O 1
ATOM 1514 N N . LEU A 1 189 ? 7.934 -17.371 17.135 1.00 37.88 189 LEU A N 1
ATOM 1515 C CA . LEU A 1 189 ? 8.018 -18.548 17.991 1.00 37.88 189 LEU A CA 1
ATOM 1516 C C . LEU A 1 189 ? 7.087 -19.628 17.419 1.00 37.88 189 LEU A C 1
ATOM 1518 O O . LEU A 1 189 ? 6.073 -19.289 16.803 1.00 37.88 189 LEU A O 1
ATOM 1522 N N . PRO A 1 190 ? 7.441 -20.921 17.545 1.00 33.84 190 PRO A N 1
ATOM 1523 C CA . PRO A 1 190 ? 6.673 -22.014 16.955 1.00 33.84 190 PRO A CA 1
ATOM 1524 C C . PRO A 1 190 ? 5.214 -21.936 17.419 1.00 33.84 190 PRO A C 1
ATOM 1526 O O . PRO A 1 190 ? 4.949 -21.498 18.534 1.00 33.84 190 PRO A O 1
ATOM 1529 N N . ALA A 1 191 ? 4.282 -22.364 16.566 1.00 39.94 191 ALA A N 1
ATOM 1530 C CA . ALA A 1 191 ? 2.820 -22.303 16.707 1.00 39.94 191 ALA A CA 1
ATOM 1531 C C . ALA A 1 191 ? 2.210 -23.048 17.933 1.00 39.94 191 ALA A C 1
ATOM 1533 O O . ALA A 1 191 ? 1.189 -23.714 17.809 1.00 39.94 191 ALA A O 1
ATOM 1534 N N . TRP A 1 192 ? 2.825 -22.987 19.116 1.00 39.44 192 TRP A N 1
ATOM 1535 C CA . TRP A 1 192 ? 2.687 -23.978 20.188 1.00 39.44 192 TRP A CA 1
ATOM 1536 C C . TRP A 1 192 ? 2.150 -23.449 21.532 1.00 39.44 192 TRP A C 1
ATOM 1538 O O . TRP A 1 192 ? 2.278 -24.164 22.522 1.00 39.44 192 TRP A O 1
ATOM 1548 N N . GLN A 1 193 ? 1.535 -22.257 21.635 1.00 42.69 193 GLN A N 1
ATOM 1549 C CA . GLN A 1 193 ? 1.037 -21.792 22.956 1.00 42.69 193 GLN A CA 1
ATOM 1550 C C . GLN A 1 193 ? -0.370 -21.182 23.057 1.00 42.69 193 GLN A C 1
ATOM 1552 O O . GLN A 1 193 ? -0.885 -21.120 24.165 1.00 42.69 193 GLN A O 1
ATOM 1557 N N . ALA A 1 194 ? -1.059 -20.833 21.969 1.00 39.38 194 ALA A N 1
ATOM 1558 C CA . ALA A 1 194 ? -2.500 -20.554 22.027 1.00 39.38 194 ALA A CA 1
ATOM 1559 C C . ALA A 1 194 ? -3.219 -21.562 21.136 1.00 39.38 194 ALA A C 1
ATOM 1561 O O . ALA A 1 194 ? -3.024 -21.547 19.918 1.00 39.38 194 ALA A O 1
ATOM 1562 N N . LYS A 1 195 ? -4.018 -22.451 21.741 1.00 53.34 195 LYS A N 1
ATOM 1563 C CA . LYS A 1 195 ? -4.744 -23.496 21.004 1.00 53.34 195 LYS A CA 1
ATOM 1564 C C . LYS A 1 195 ? -5.761 -22.898 20.022 1.00 53.34 195 LYS A C 1
ATOM 1566 O O . LYS A 1 195 ? -5.980 -23.481 18.969 1.00 53.34 195 LYS A O 1
ATOM 1571 N N . ASN A 1 196 ? -6.341 -21.732 20.339 1.00 60.91 196 ASN A N 1
ATOM 1572 C CA . ASN A 1 196 ? -7.487 -21.176 19.613 1.00 60.91 196 ASN A CA 1
ATOM 1573 C C . ASN A 1 196 ? -7.337 -19.681 19.285 1.00 60.91 196 ASN A C 1
ATOM 1575 O O . ASN A 1 196 ? -6.683 -18.940 20.018 1.00 60.91 196 ASN A O 1
ATOM 1579 N N . LEU A 1 197 ? -7.959 -19.237 18.188 1.00 70.06 197 LEU A N 1
ATOM 1580 C CA . LEU A 1 197 ? -7.934 -17.855 17.699 1.00 70.06 197 LEU A CA 1
ATOM 1581 C C . LEU A 1 197 ? -9.019 -16.996 18.369 1.00 70.06 197 LEU A C 1
ATOM 1583 O O . LEU A 1 197 ? -8.710 -15.945 18.921 1.00 70.06 197 LEU A O 1
ATOM 1587 N N . ILE A 1 198 ? -10.278 -17.441 18.361 1.00 81.25 198 ILE A N 1
ATOM 1588 C CA . ILE A 1 198 ? -11.416 -16.694 18.929 1.00 81.25 198 ILE A CA 1
ATOM 1589 C C . ILE A 1 198 ? -12.202 -17.607 19.871 1.00 81.25 198 ILE A C 1
ATOM 1591 O O . ILE A 1 198 ? -12.448 -18.766 19.547 1.00 81.25 198 ILE A O 1
ATOM 1595 N N . LEU A 1 199 ? -12.627 -17.076 21.016 1.00 84.44 199 LEU A N 1
ATOM 1596 C CA . LEU A 1 199 ? -13.637 -17.672 21.886 1.00 84.44 199 LEU A CA 1
ATOM 1597 C C . LEU A 1 199 ? -14.866 -16.763 21.924 1.00 84.44 199 LEU A C 1
ATOM 1599 O O . LEU A 1 199 ? -14.797 -15.615 22.364 1.00 84.44 199 LEU A O 1
ATOM 1603 N N . LEU A 1 200 ? -15.992 -17.309 21.494 1.00 89.44 200 LEU A N 1
ATOM 1604 C CA . LEU A 1 200 ? -17.315 -16.730 21.644 1.00 89.44 200 LEU A CA 1
ATOM 1605 C C . LEU A 1 200 ? -17.931 -17.289 22.931 1.00 89.44 200 LEU A C 1
ATOM 1607 O O . LEU A 1 200 ? -18.013 -18.507 23.080 1.00 89.44 200 LEU A O 1
ATOM 1611 N N . ILE A 1 201 ? -18.341 -16.428 23.863 1.00 88.31 201 ILE A N 1
ATOM 1612 C CA . ILE A 1 201 ? -18.965 -16.833 25.133 1.00 88.31 201 ILE A CA 1
ATOM 1613 C C . ILE A 1 201 ? -20.421 -16.377 25.136 1.00 88.31 201 ILE A C 1
ATOM 1615 O O . ILE A 1 201 ? -20.711 -15.179 25.180 1.00 88.31 201 ILE A O 1
ATOM 1619 N N . ALA A 1 202 ? -21.334 -17.343 25.100 1.00 92.31 202 ALA A N 1
ATOM 1620 C CA . ALA A 1 202 ? -22.764 -17.092 25.198 1.00 92.31 202 ALA A CA 1
ATOM 1621 C C . ALA A 1 202 ? -23.176 -16.739 26.634 1.00 92.31 202 ALA A C 1
ATOM 1623 O O . ALA A 1 202 ? -22.517 -17.124 27.603 1.00 92.31 202 ALA A O 1
ATOM 1624 N N . GLU A 1 203 ? -24.318 -16.064 26.777 1.00 91.44 203 GLU A N 1
ATOM 1625 C CA . GLU A 1 203 ? -24.896 -15.695 28.078 1.00 91.44 203 GLU A CA 1
ATOM 1626 C C . GLU A 1 203 ? -25.010 -16.894 29.036 1.00 91.44 203 GLU A C 1
ATOM 1628 O O . GLU A 1 203 ? -24.639 -16.805 30.210 1.00 91.44 203 GLU A O 1
ATOM 1633 N N . GLN A 1 204 ? -25.457 -18.041 28.521 1.00 91.81 204 GLN A N 1
ATOM 1634 C CA . GLN A 1 204 ? -25.634 -19.275 29.295 1.00 91.81 204 GLN A CA 1
ATOM 1635 C C . GLN A 1 204 ? -24.335 -19.805 29.930 1.00 91.81 204 GLN A C 1
ATOM 1637 O O . GLN A 1 204 ? -24.387 -20.516 30.932 1.00 91.81 204 GLN A O 1
ATOM 1642 N N . ASP A 1 205 ? -23.170 -19.421 29.399 1.00 91.38 205 ASP A N 1
ATOM 1643 C CA . ASP A 1 205 ? -21.858 -19.821 29.910 1.00 91.38 205 ASP A CA 1
ATOM 1644 C C . ASP A 1 205 ? -21.132 -18.694 30.659 1.00 91.38 205 ASP A C 1
ATOM 1646 O O . ASP A 1 205 ? -19.961 -18.839 31.017 1.00 91.38 205 ASP A O 1
ATOM 1650 N N . ALA A 1 206 ? -21.821 -17.595 30.993 1.00 88.88 206 ALA A N 1
ATOM 1651 C CA . ALA A 1 206 ? -21.229 -16.469 31.719 1.00 88.88 206 ALA A CA 1
ATOM 1652 C C . ALA A 1 206 ? -20.548 -16.877 33.042 1.00 88.88 206 ALA A C 1
ATOM 1654 O O . ALA A 1 206 ? -19.539 -16.284 33.434 1.00 88.88 206 ALA A O 1
ATOM 1655 N N . GLY A 1 207 ? -21.075 -17.902 33.725 1.00 88.94 207 GLY A N 1
ATOM 1656 C CA . GLY A 1 207 ? -20.497 -18.451 34.959 1.00 88.94 207 GLY A CA 1
ATOM 1657 C C . GLY A 1 207 ? -19.254 -19.325 34.747 1.00 88.94 207 GLY A C 1
ATOM 1658 O O . GLY A 1 207 ? -18.492 -19.536 35.685 1.00 88.94 207 GLY A O 1
ATOM 1659 N N . LYS A 1 208 ? -19.016 -19.802 33.520 1.00 91.19 208 LYS A N 1
ATOM 1660 C CA . LYS A 1 208 ? -17.867 -20.646 33.152 1.00 91.19 208 LYS A CA 1
ATOM 1661 C C . LYS A 1 208 ? -16.737 -19.854 32.501 1.00 91.19 208 LYS A C 1
ATOM 1663 O O . LYS A 1 208 ? -15.727 -20.439 32.127 1.00 91.19 208 LYS A O 1
ATOM 1668 N N . THR A 1 209 ? -16.876 -18.535 32.371 1.00 85.00 209 THR A N 1
ATOM 1669 C CA . THR A 1 209 ? -15.924 -17.662 31.664 1.00 85.00 209 THR A CA 1
ATOM 1670 C C . THR A 1 209 ? -14.471 -17.946 32.058 1.00 85.00 209 THR A C 1
ATOM 1672 O O . THR A 1 209 ? -13.642 -18.208 31.191 1.00 85.00 209 THR A O 1
ATOM 1675 N N . THR A 1 210 ? -14.154 -17.993 33.355 1.00 83.12 210 THR A N 1
ATOM 1676 C CA . THR A 1 210 ? -12.789 -18.276 33.836 1.00 83.12 210 THR A CA 1
ATOM 1677 C C . THR A 1 210 ? -12.283 -19.660 33.414 1.00 83.12 210 THR A C 1
ATOM 1679 O O . THR A 1 210 ? -11.120 -19.802 33.032 1.00 83.12 210 THR A O 1
ATOM 1682 N N . GLU A 1 211 ? -13.143 -20.681 33.450 1.00 85.50 211 GLU A N 1
ATOM 1683 C CA . GLU A 1 211 ? -12.808 -22.039 33.007 1.00 85.50 211 GLU A CA 1
ATOM 1684 C C . GLU A 1 211 ? -12.551 -22.076 31.496 1.00 85.50 211 GLU A C 1
ATOM 1686 O O . GLU A 1 211 ? -11.528 -22.603 31.058 1.00 85.50 211 GLU A O 1
ATOM 1691 N N . LEU A 1 212 ? -13.439 -21.467 30.706 1.00 84.62 212 LEU A N 1
ATOM 1692 C CA . LEU A 1 212 ? -13.337 -21.409 29.249 1.00 84.62 212 LEU A CA 1
ATOM 1693 C C . LEU A 1 212 ? -12.064 -20.683 28.801 1.00 84.62 212 LEU A C 1
ATOM 1695 O O . LEU A 1 212 ? -11.339 -21.185 27.942 1.00 84.62 212 LEU A O 1
ATOM 1699 N N . LEU A 1 213 ? -11.735 -19.552 29.430 1.00 80.38 213 LEU A N 1
ATOM 1700 C CA . LEU A 1 213 ? -10.497 -18.819 29.155 1.00 80.38 213 LEU A CA 1
ATOM 1701 C C . LEU A 1 213 ? -9.260 -19.661 29.475 1.00 80.38 213 LEU A C 1
ATOM 1703 O O . LEU A 1 213 ? -8.335 -19.727 28.668 1.00 80.38 213 LEU A O 1
ATOM 1707 N N . LYS A 1 214 ? -9.255 -20.355 30.620 1.00 80.25 214 LYS A N 1
ATOM 1708 C CA . LYS A 1 214 ? -8.144 -21.229 31.020 1.00 80.25 214 LYS A CA 1
ATOM 1709 C C . LYS A 1 214 ? -7.985 -22.431 30.082 1.00 80.25 214 LYS A C 1
ATOM 1711 O O . LYS A 1 214 ? -6.857 -22.838 29.796 1.00 80.25 214 LYS A O 1
ATOM 1716 N N . ARG A 1 215 ? -9.102 -23.007 29.626 1.00 81.62 215 ARG A N 1
ATOM 1717 C CA . ARG A 1 215 ? -9.152 -24.207 28.780 1.00 81.62 215 ARG A CA 1
ATOM 1718 C C . ARG A 1 215 ? -8.758 -23.921 27.335 1.00 81.62 215 ARG A C 1
ATOM 1720 O O . ARG A 1 215 ? -7.954 -24.665 26.775 1.00 81.62 215 ARG A O 1
ATOM 1727 N N . TYR A 1 216 ? -9.331 -22.878 26.739 1.00 80.88 216 TYR A N 1
ATOM 1728 C CA . TYR A 1 216 ? -9.174 -22.587 25.313 1.00 80.88 216 TYR A CA 1
ATOM 1729 C C . TYR A 1 216 ? -8.059 -21.586 25.019 1.00 80.88 216 TYR A C 1
ATOM 1731 O O . TYR A 1 216 ? -7.542 -21.606 23.904 1.00 80.88 216 TYR A O 1
ATOM 1739 N N . GLN A 1 217 ? -7.659 -20.774 26.004 1.00 77.94 217 GLN A N 1
ATOM 1740 C CA . GLN A 1 217 ? -6.575 -19.789 25.891 1.00 77.94 217 GLN A CA 1
ATOM 1741 C C . GLN A 1 217 ? -6.657 -18.991 24.576 1.00 77.94 217 GLN A C 1
ATOM 1743 O O . GLN A 1 217 ? -5.723 -19.035 23.772 1.00 77.94 217 GLN A O 1
ATOM 1748 N N . PRO A 1 218 ? -7.815 -18.360 24.302 1.00 73.69 218 PRO A N 1
ATOM 1749 C CA . PRO A 1 218 ? -8.071 -17.722 23.021 1.00 73.69 218 PRO A CA 1
ATOM 1750 C C . PRO A 1 218 ? -7.265 -16.433 22.873 1.00 73.69 218 PRO A C 1
ATOM 1752 O O . PRO A 1 218 ? -6.976 -15.747 23.854 1.00 73.69 218 PRO A O 1
ATOM 1755 N N . GLU A 1 219 ? -6.958 -16.073 21.632 1.00 67.19 219 GLU A N 1
ATOM 1756 C CA . GLU A 1 219 ? -6.341 -14.781 21.327 1.00 67.19 219 GLU A CA 1
ATOM 1757 C C . GLU A 1 219 ? -7.352 -13.625 21.404 1.00 67.19 219 GLU A C 1
ATOM 1759 O O . GLU A 1 219 ? -7.010 -12.529 21.847 1.00 67.19 219 GLU A O 1
ATOM 1764 N N . TYR A 1 220 ? -8.615 -13.892 21.061 1.00 74.56 220 TYR A N 1
ATOM 1765 C CA . TYR A 1 220 ? -9.717 -12.935 21.147 1.00 74.56 220 TYR A CA 1
ATOM 1766 C C . TYR A 1 220 ? -10.933 -13.512 21.865 1.00 74.56 220 TYR A C 1
ATOM 1768 O O . TYR A 1 220 ? -11.257 -14.689 21.711 1.00 74.56 220 TYR A O 1
ATOM 1776 N N . VAL A 1 221 ? -11.652 -12.663 22.600 1.00 82.19 221 VAL A N 1
ATOM 1777 C CA . VAL A 1 221 ? -12.892 -13.033 23.292 1.00 82.19 221 VAL A CA 1
ATOM 1778 C C . VAL A 1 221 ? -14.016 -12.119 22.836 1.00 82.19 221 VAL A C 1
ATOM 1780 O O . VAL A 1 221 ? -13.894 -10.897 22.904 1.00 82.19 221 VAL A O 1
ATOM 1783 N N . ILE A 1 222 ? -15.116 -12.723 22.402 1.00 87.12 222 ILE A N 1
ATOM 1784 C CA . ILE A 1 222 ? -16.358 -12.035 22.061 1.00 87.12 222 ILE A CA 1
ATOM 1785 C C . ILE A 1 222 ? -17.431 -12.635 22.954 1.00 87.12 222 ILE A C 1
ATOM 1787 O O . ILE A 1 222 ? -17.682 -13.833 22.916 1.00 87.12 222 ILE A O 1
ATOM 1791 N N . ALA A 1 223 ? -18.042 -11.827 23.801 1.00 88.12 223 ALA A N 1
ATOM 1792 C CA . ALA A 1 223 ? -18.986 -12.301 24.798 1.00 88.12 223 ALA A CA 1
ATOM 1793 C C . ALA A 1 223 ? -20.311 -11.541 24.739 1.00 88.12 223 ALA A C 1
ATOM 1795 O O . ALA A 1 223 ? -20.372 -10.388 24.307 1.00 88.12 223 ALA A O 1
ATOM 1796 N N . ASP A 1 224 ? -21.387 -12.169 25.193 1.00 88.00 224 ASP A N 1
ATOM 1797 C CA . ASP A 1 224 ? -22.628 -11.433 25.407 1.00 88.00 224 ASP A CA 1
ATOM 1798 C C . ASP A 1 224 ? -22.448 -10.313 26.458 1.00 88.00 224 ASP A C 1
ATOM 1800 O O . ASP A 1 224 ? -21.603 -10.395 27.355 1.00 88.00 224 ASP A O 1
ATOM 1804 N N . THR A 1 225 ? -23.255 -9.253 26.368 1.00 87.00 225 THR A N 1
ATOM 1805 C CA . THR A 1 225 ? -23.198 -8.121 27.311 1.00 87.00 225 THR A CA 1
ATOM 1806 C C . THR A 1 225 ? -23.404 -8.602 28.757 1.00 87.00 225 THR A C 1
ATOM 1808 O O . THR A 1 225 ? -22.713 -8.147 29.670 1.00 87.00 225 THR A O 1
ATOM 1811 N N . SER A 1 226 ? -24.290 -9.579 28.974 1.00 89.12 226 SER A N 1
ATOM 1812 C CA . SER A 1 226 ? -24.537 -10.214 30.278 1.00 89.12 226 SER A CA 1
ATOM 1813 C C . SER A 1 226 ? -23.293 -10.897 30.866 1.00 89.12 226 SER A C 1
ATOM 1815 O O . SER A 1 226 ? -23.073 -10.858 32.082 1.00 89.12 226 SER A O 1
ATOM 1817 N N . VAL A 1 227 ? -22.438 -11.478 30.015 1.00 88.62 227 VAL A N 1
ATOM 1818 C CA . VAL A 1 227 ? -21.155 -12.073 30.410 1.00 88.62 227 VAL A CA 1
ATOM 1819 C C . VAL A 1 227 ? -20.216 -10.983 30.909 1.00 88.62 227 VAL A C 1
ATOM 1821 O O . VAL A 1 227 ? -19.575 -11.167 31.942 1.00 88.62 227 VAL A O 1
ATOM 1824 N N . LEU A 1 228 ? -20.171 -9.838 30.221 1.00 87.31 228 LEU A N 1
ATOM 1825 C CA . LEU A 1 228 ? -19.320 -8.703 30.583 1.00 87.31 228 LEU A CA 1
ATOM 1826 C C . LEU A 1 228 ? -19.772 -8.028 31.878 1.00 87.31 228 LEU A C 1
ATOM 1828 O O . LEU A 1 228 ? -18.928 -7.638 32.676 1.00 87.31 228 LEU A O 1
ATOM 1832 N N . VAL A 1 229 ? -21.079 -7.949 32.141 1.00 91.31 229 VAL A N 1
ATOM 1833 C CA . VAL A 1 229 ? -21.606 -7.428 33.417 1.00 91.31 229 VAL A CA 1
ATOM 1834 C C . VAL A 1 229 ? -21.132 -8.275 34.602 1.00 91.31 229 VAL A C 1
ATOM 1836 O O . VAL A 1 229 ? -20.798 -7.729 35.653 1.00 91.31 229 VAL A O 1
ATOM 1839 N N . LYS A 1 230 ? -21.076 -9.602 34.427 1.00 90.00 230 LYS A N 1
ATOM 1840 C CA . LYS A 1 230 ? -20.577 -10.549 35.440 1.00 90.00 230 LYS A CA 1
ATOM 1841 C C . LYS A 1 230 ? -19.050 -10.637 35.476 1.00 90.00 230 LYS A C 1
ATOM 1843 O O . LYS A 1 230 ? -18.491 -11.051 36.486 1.00 90.00 230 LYS A O 1
ATOM 1848 N N . ASN A 1 231 ? -18.387 -10.261 34.384 1.00 84.56 231 ASN A N 1
ATOM 1849 C CA . ASN A 1 231 ? -16.942 -10.354 34.205 1.00 84.56 231 ASN A CA 1
ATOM 1850 C C . ASN A 1 231 ? -16.356 -9.033 33.663 1.00 84.56 231 ASN A C 1
ATOM 1852 O O . ASN A 1 231 ? -15.767 -9.022 32.576 1.00 84.56 231 ASN A O 1
ATOM 1856 N N . PRO A 1 232 ? -16.485 -7.909 34.396 1.00 82.88 232 PRO A N 1
ATOM 1857 C CA . PRO A 1 232 ? -16.042 -6.587 33.937 1.00 82.88 232 PRO A CA 1
ATOM 1858 C C . PRO A 1 232 ? -14.534 -6.519 33.653 1.00 82.88 232 PRO A C 1
ATOM 1860 O O . PRO A 1 232 ? -14.084 -5.694 32.850 1.00 82.88 232 PRO A O 1
ATOM 1863 N N . GLN A 1 233 ? -13.755 -7.440 34.228 1.00 81.69 233 GLN A N 1
ATOM 1864 C CA . GLN A 1 233 ? -12.334 -7.614 33.950 1.00 81.69 233 GLN A CA 1
ATOM 1865 C C . GLN A 1 233 ? -12.034 -7.919 32.475 1.00 81.69 233 GLN A C 1
ATOM 1867 O O . GLN A 1 233 ? -10.947 -7.590 32.008 1.00 81.69 233 GLN A O 1
ATOM 1872 N N . LEU A 1 234 ? -12.989 -8.474 31.716 1.00 80.25 234 LEU A N 1
ATOM 1873 C CA . LEU A 1 234 ? -12.841 -8.697 30.272 1.00 80.25 234 LEU A CA 1
ATOM 1874 C C . LEU A 1 234 ? -12.729 -7.390 29.477 1.00 80.25 234 LEU A C 1
ATOM 1876 O O . LEU A 1 234 ? -12.081 -7.357 28.437 1.00 80.25 234 LEU A O 1
ATOM 1880 N N . LEU A 1 235 ? -13.307 -6.300 29.989 1.00 80.06 235 LEU A N 1
ATOM 1881 C CA . LEU A 1 235 ? -13.144 -4.952 29.436 1.00 80.06 235 LEU A CA 1
ATOM 1882 C C . LEU A 1 235 ? -11.997 -4.178 30.111 1.00 80.06 235 LEU A C 1
ATOM 1884 O O . LEU A 1 235 ? -11.764 -3.003 29.808 1.00 80.06 235 LEU A O 1
ATOM 1888 N N . GLY A 1 236 ? -11.275 -4.808 31.041 1.00 81.88 236 GLY A N 1
ATOM 1889 C CA . GLY A 1 236 ? -10.271 -4.156 31.877 1.00 81.88 236 GLY A CA 1
ATOM 1890 C C . GLY A 1 236 ? -10.860 -3.168 32.890 1.00 81.88 236 GLY A C 1
ATOM 1891 O O . GLY A 1 236 ? -10.173 -2.221 33.266 1.00 81.88 236 GLY A O 1
ATOM 1892 N N . CYS A 1 237 ? -12.120 -3.349 33.300 1.00 81.56 237 CYS A N 1
ATOM 1893 C CA . CYS A 1 237 ? -12.761 -2.569 34.363 1.00 81.56 237 CYS A CA 1
ATOM 1894 C C . CYS A 1 237 ? -12.853 -3.394 35.657 1.00 81.56 237 CYS A C 1
ATOM 1896 O O . CYS A 1 237 ? -12.761 -4.622 35.626 1.00 81.56 237 CYS A O 1
ATOM 1898 N N . ARG A 1 238 ? -13.008 -2.725 36.808 1.00 84.31 238 ARG A N 1
ATOM 1899 C CA . ARG A 1 238 ? -13.049 -3.399 38.116 1.00 84.31 238 ARG A CA 1
ATOM 1900 C C . ARG A 1 238 ? -14.441 -3.933 38.429 1.00 84.31 238 ARG A C 1
ATOM 1902 O O . ARG A 1 238 ? -14.558 -5.079 38.849 1.00 84.31 238 ARG A O 1
ATOM 1909 N N . GLN A 1 239 ? -15.473 -3.119 38.222 1.00 92.56 239 GLN A N 1
ATOM 1910 C CA . GLN A 1 239 ? -16.869 -3.496 38.431 1.00 92.56 239 GLN A CA 1
ATOM 1911 C C . GLN A 1 239 ? -17.736 -2.981 37.275 1.00 92.56 239 GLN A C 1
ATOM 1913 O O . GLN A 1 239 ? -17.316 -2.143 36.475 1.00 92.56 239 GLN A O 1
ATOM 1918 N N . SER A 1 240 ? -18.947 -3.518 37.149 1.00 89.69 240 SER A N 1
ATOM 1919 C CA . SER A 1 240 ? -19.881 -3.172 36.070 1.00 89.69 240 SER A CA 1
ATOM 1920 C C . SER A 1 240 ? -20.641 -1.858 36.298 1.00 89.69 240 SER A C 1
ATOM 1922 O O . SER A 1 240 ? -21.251 -1.313 35.379 1.00 89.69 240 SER A O 1
ATOM 1924 N N . THR A 1 241 ? -20.582 -1.316 37.512 1.00 92.62 241 THR A N 1
ATOM 1925 C CA . THR A 1 241 ? -21.196 -0.036 37.893 1.00 92.62 241 THR A CA 1
ATOM 1926 C C . THR A 1 241 ? -20.307 1.172 37.609 1.00 92.62 241 THR A C 1
ATOM 1928 O O . THR A 1 241 ? -20.766 2.308 37.687 1.00 92.62 241 THR A O 1
ATOM 1931 N N . ASP A 1 242 ? -19.037 0.940 37.293 1.00 89.75 242 ASP A N 1
ATOM 1932 C CA . ASP A 1 242 ? -18.025 1.985 37.191 1.00 89.75 242 ASP A CA 1
ATOM 1933 C C . ASP A 1 242 ? -18.195 2.788 35.899 1.00 89.75 242 ASP A C 1
ATOM 1935 O O . ASP A 1 242 ? -18.590 2.250 34.861 1.00 89.75 242 ASP A O 1
ATOM 1939 N N . GLU A 1 243 ? -17.760 4.050 35.908 1.00 93.25 243 GLU A N 1
ATOM 1940 C CA . GLU A 1 243 ? -17.718 4.884 34.699 1.00 93.25 243 GLU A CA 1
ATOM 1941 C C . GLU A 1 243 ? -16.897 4.221 33.573 1.00 93.25 243 GLU A C 1
ATOM 1943 O O . GLU A 1 243 ? -17.302 4.249 32.411 1.00 93.25 243 GLU A O 1
ATOM 1948 N N . CYS A 1 244 ? -15.807 3.521 33.928 1.00 91.00 244 CYS A N 1
ATOM 1949 C CA . CYS A 1 244 ? -15.027 2.686 33.003 1.00 91.00 244 CYS A CA 1
ATOM 1950 C C . CYS A 1 244 ? -15.920 1.715 32.229 1.00 91.00 244 CYS A C 1
ATOM 1952 O O . CYS A 1 244 ? -15.816 1.609 31.007 1.00 91.00 244 CYS A O 1
ATOM 1954 N N . PHE A 1 245 ? -16.789 0.995 32.940 1.00 90.00 245 PHE A N 1
ATOM 1955 C CA . PHE A 1 245 ? -17.626 -0.028 32.337 1.00 90.00 245 PHE A CA 1
ATOM 1956 C C . PHE A 1 245 ? -18.702 0.601 31.462 1.00 90.00 245 PHE A C 1
ATOM 1958 O O . PHE A 1 245 ? -18.870 0.170 30.328 1.00 90.00 245 PHE A O 1
ATOM 1965 N N . GLN A 1 246 ? -19.363 1.660 31.935 1.00 90.12 246 GLN A N 1
ATOM 1966 C CA . GLN A 1 246 ? -20.402 2.358 31.170 1.00 90.12 246 GLN A CA 1
ATOM 1967 C C . GLN A 1 246 ? -19.867 2.932 29.851 1.00 90.12 246 GLN A C 1
ATOM 1969 O O . GLN A 1 246 ? -20.506 2.799 28.807 1.00 90.12 246 GLN A O 1
ATOM 1974 N N . GLN A 1 247 ? -18.658 3.497 29.863 1.00 85.38 247 GLN A N 1
ATOM 1975 C CA . GLN A 1 247 ? -18.012 3.989 28.646 1.00 85.38 247 GLN A CA 1
ATOM 1976 C C . GLN A 1 247 ? -17.603 2.843 27.710 1.00 85.38 247 GLN A C 1
ATOM 1978 O O . GLN A 1 247 ? -17.835 2.901 26.500 1.00 85.38 247 GLN A O 1
ATOM 1983 N N . LYS A 1 248 ? -16.996 1.780 28.251 1.00 81.50 248 LYS A N 1
ATOM 1984 C CA . LYS A 1 248 ? -16.475 0.678 27.432 1.00 81.50 248 LYS A CA 1
ATOM 1985 C C . LYS A 1 248 ? -17.552 -0.259 26.907 1.00 81.50 248 LYS A C 1
ATOM 1987 O O . LYS A 1 248 ? -17.367 -0.811 25.827 1.00 81.50 248 LYS A O 1
ATOM 1992 N N . ILE A 1 249 ? -18.663 -0.438 27.618 1.00 87.75 249 ILE A N 1
ATOM 1993 C CA . ILE A 1 249 ? -19.721 -1.362 27.201 1.00 87.75 249 ILE A CA 1
ATOM 1994 C C . ILE A 1 249 ? -20.451 -0.853 25.955 1.00 87.75 249 ILE A C 1
ATOM 1996 O O . ILE A 1 249 ? -20.718 -1.639 25.053 1.00 87.75 249 ILE A O 1
ATOM 2000 N N . GLN A 1 250 ? -20.675 0.461 25.836 1.00 82.25 250 GLN A N 1
ATOM 2001 C CA . GLN A 1 250 ? -21.262 1.059 24.630 1.00 82.25 250 GLN A CA 1
ATOM 2002 C C . GLN A 1 250 ? -20.344 0.901 23.409 1.00 82.25 250 GLN A C 1
ATOM 2004 O O . GLN A 1 250 ? -20.787 0.524 22.319 1.00 82.25 250 GLN A O 1
ATOM 2009 N N . GLN A 1 251 ? -19.041 1.142 23.600 1.00 80.75 251 GLN A N 1
ATOM 2010 C CA . GLN A 1 251 ? -18.035 0.924 22.558 1.00 80.75 251 GLN A CA 1
ATOM 2011 C C . GLN A 1 251 ? -17.990 -0.550 22.148 1.00 80.75 251 GLN A C 1
ATOM 2013 O O . GLN A 1 251 ? -18.022 -0.858 20.959 1.00 80.75 251 GLN A O 1
ATOM 2018 N N . TYR A 1 252 ? -17.980 -1.454 23.128 1.00 85.25 252 TYR A N 1
ATOM 2019 C CA . TYR A 1 252 ? -17.995 -2.892 22.903 1.00 85.25 252 TYR A CA 1
ATOM 2020 C C . TYR A 1 252 ? -19.219 -3.336 22.096 1.00 85.25 252 TYR A C 1
ATOM 2022 O O . TYR A 1 252 ? -19.047 -4.007 21.086 1.00 85.25 252 TYR A O 1
ATOM 2030 N N . GLN A 1 253 ? -20.431 -2.927 22.481 1.00 83.38 253 GLN A N 1
ATOM 2031 C CA . GLN A 1 253 ? -21.667 -3.300 21.781 1.00 83.38 253 GLN A CA 1
ATOM 2032 C C . GLN A 1 253 ? -21.656 -2.853 20.317 1.00 83.38 253 GLN A C 1
ATOM 2034 O O . GLN A 1 253 ? -22.029 -3.620 19.432 1.00 83.38 253 GLN A O 1
ATOM 2039 N N . THR A 1 254 ? -21.153 -1.647 20.048 1.00 77.69 254 THR A N 1
ATOM 2040 C CA . THR A 1 254 ? -20.999 -1.146 18.675 1.00 77.69 254 THR A CA 1
ATOM 2041 C C . THR A 1 254 ? -20.019 -2.013 17.875 1.00 77.69 254 THR A C 1
ATOM 2043 O O . THR A 1 254 ? -20.311 -2.414 16.751 1.00 77.69 254 THR A O 1
ATOM 2046 N N . GLN A 1 255 ? -18.862 -2.350 18.455 1.00 75.38 255 GLN A N 1
ATOM 2047 C CA . GLN A 1 255 ? -17.861 -3.200 17.797 1.00 75.38 255 GLN A CA 1
ATOM 2048 C C . GLN A 1 255 ? -18.358 -4.633 17.597 1.00 75.38 255 GLN A C 1
ATOM 2050 O O . GLN A 1 255 ? -18.115 -5.231 16.553 1.00 75.38 255 GLN A O 1
ATOM 2055 N N . GLN A 1 256 ? -19.088 -5.169 18.571 1.00 80.69 256 GLN A N 1
ATOM 2056 C CA . GLN A 1 256 ? -19.721 -6.473 18.484 1.00 80.69 256 GLN A CA 1
ATOM 2057 C C . GLN A 1 256 ? -20.734 -6.498 17.339 1.00 80.69 256 GLN A C 1
ATOM 2059 O O . GLN A 1 256 ? -20.687 -7.412 16.529 1.00 80.69 256 GLN A O 1
ATOM 2064 N N . GLN A 1 257 ? -21.597 -5.488 17.207 1.00 77.75 257 GLN A N 1
ATOM 2065 C CA . GLN A 1 257 ? -22.541 -5.397 16.087 1.00 77.75 257 GLN A CA 1
ATOM 2066 C C . GLN A 1 257 ? -21.825 -5.347 14.733 1.00 77.75 257 GLN A C 1
ATOM 2068 O O . GLN A 1 257 ? -22.195 -6.087 13.826 1.00 77.75 257 GLN A O 1
ATOM 2073 N N . LEU A 1 258 ? -20.770 -4.538 14.602 1.00 70.25 258 LEU A N 1
ATOM 2074 C CA . LEU A 1 258 ? -19.959 -4.483 13.379 1.00 70.25 258 LEU A CA 1
ATOM 2075 C C . LEU A 1 258 ? -19.292 -5.827 13.067 1.00 70.25 258 LEU A C 1
ATOM 2077 O O . LEU A 1 258 ? -19.286 -6.254 11.915 1.00 70.25 258 LEU A O 1
ATOM 2081 N N . PHE A 1 259 ? -18.767 -6.508 14.087 1.00 73.75 259 PHE A N 1
ATOM 2082 C CA . PHE A 1 259 ? -18.243 -7.861 13.951 1.00 73.75 259 PHE A CA 1
ATOM 2083 C C . PHE A 1 259 ? -19.333 -8.808 13.441 1.00 73.75 259 PHE A C 1
ATOM 2085 O O . PHE A 1 259 ? -19.156 -9.429 12.400 1.00 73.75 259 PHE A O 1
ATOM 2092 N N . MET A 1 260 ? -20.494 -8.855 14.094 1.00 71.38 260 MET A N 1
ATOM 2093 C CA . MET A 1 260 ? -21.596 -9.730 13.684 1.00 71.38 260 MET A CA 1
ATOM 2094 C C . MET A 1 260 ? -22.082 -9.432 12.255 1.00 71.38 260 MET A C 1
ATOM 2096 O O . MET A 1 260 ? -22.391 -10.363 11.521 1.00 71.38 260 MET A O 1
ATOM 2100 N N . LEU A 1 261 ? -22.069 -8.169 11.811 1.00 69.50 261 LEU A N 1
ATOM 2101 C CA . LEU A 1 261 ? -22.394 -7.799 10.426 1.00 69.50 261 LEU A CA 1
ATOM 2102 C C . LEU A 1 261 ? -21.407 -8.382 9.402 1.00 69.50 261 LEU A C 1
ATOM 2104 O O . LEU A 1 261 ? -21.825 -8.765 8.313 1.00 69.50 261 LEU A O 1
ATOM 2108 N N . MET A 1 262 ? -20.114 -8.470 9.734 1.00 61.91 262 MET A N 1
ATOM 2109 C CA . MET A 1 262 ? -19.101 -9.060 8.845 1.00 61.91 262 MET A CA 1
ATOM 2110 C C . MET A 1 262 ? -19.226 -10.580 8.729 1.00 61.91 262 MET A C 1
ATOM 2112 O O . MET A 1 262 ? -18.868 -11.144 7.698 1.00 61.91 262 MET A O 1
ATOM 2116 N N . PHE A 1 263 ? -19.718 -11.237 9.779 1.00 67.75 263 PHE A N 1
ATOM 2117 C CA . PHE A 1 263 ? -19.835 -12.694 9.836 1.00 67.75 263 PHE A CA 1
ATOM 2118 C C . PHE A 1 263 ? -21.262 -13.204 9.571 1.00 67.75 263 PHE A C 1
ATOM 2120 O O . PHE A 1 263 ? -21.470 -14.416 9.568 1.00 67.75 263 PHE A O 1
ATOM 2127 N N . ALA A 1 264 ? -22.221 -12.320 9.267 1.00 56.69 264 ALA A N 1
ATOM 2128 C CA . ALA A 1 264 ? -23.606 -12.654 8.911 1.00 56.69 264 ALA A CA 1
ATOM 2129 C C . ALA A 1 264 ? -24.212 -13.749 9.828 1.00 56.69 264 ALA A C 1
ATOM 2131 O O . ALA A 1 264 ? -23.884 -13.835 11.011 1.00 56.69 264 ALA A O 1
ATOM 2132 N N . ASP A 1 265 ? -25.066 -14.619 9.284 1.00 60.34 265 ASP A N 1
ATOM 2133 C CA . ASP A 1 265 ? -25.720 -15.718 10.013 1.00 60.34 265 ASP A CA 1
ATOM 2134 C C . ASP A 1 265 ? -24.764 -16.861 10.416 1.00 60.34 265 ASP A C 1
ATOM 2136 O O . ASP A 1 265 ? -25.196 -17.858 10.986 1.00 60.34 265 ASP A O 1
ATOM 2140 N N . SER A 1 266 ? -23.462 -16.766 10.115 1.00 66.38 266 SER A N 1
ATOM 2141 C CA . SER A 1 266 ? -22.515 -17.867 10.364 1.00 66.38 266 SER A CA 1
ATOM 2142 C C . SER A 1 266 ? -22.054 -17.965 11.821 1.00 66.38 266 SER A C 1
ATOM 2144 O O . SER A 1 266 ? -21.609 -19.026 12.262 1.00 66.38 266 SER A O 1
ATOM 2146 N N . LEU A 1 267 ? -22.197 -16.886 12.597 1.00 70.00 267 LEU A N 1
ATOM 2147 C CA . LEU A 1 267 ? -21.884 -16.864 14.023 1.00 70.00 267 LEU A CA 1
ATOM 2148 C C . LEU A 1 267 ? -23.141 -16.532 14.822 1.00 70.00 267 LEU A C 1
ATOM 2150 O O . LEU A 1 267 ? -23.759 -15.487 14.646 1.00 70.00 267 LEU A O 1
ATOM 2154 N N . HIS A 1 268 ? -23.498 -17.413 15.755 1.00 73.12 268 HIS A N 1
ATOM 2155 C CA . HIS A 1 268 ? -24.599 -17.193 16.684 1.00 73.12 268 HIS A CA 1
ATOM 2156 C C . HIS A 1 268 ? -24.067 -17.184 18.117 1.00 73.12 268 HIS A C 1
ATOM 2158 O O . HIS A 1 268 ? -23.530 -18.183 18.590 1.00 73.12 268 HIS A O 1
ATOM 2164 N N . LEU A 1 269 ? -24.274 -16.076 18.835 1.00 75.31 269 LEU A N 1
ATOM 2165 C CA . LEU A 1 269 ? -23.938 -15.944 20.262 1.00 75.31 269 LEU A CA 1
ATOM 2166 C C . LEU A 1 269 ? -24.915 -16.688 21.190 1.00 75.31 269 LEU A C 1
ATOM 2168 O O . LEU A 1 269 ? -24.815 -16.583 22.408 1.00 75.31 269 LEU A O 1
ATOM 2172 N N . SER A 1 270 ? -25.846 -17.462 20.628 1.00 83.44 270 SER A N 1
ATOM 2173 C CA . SER A 1 270 ? -26.727 -18.356 21.384 1.00 83.44 270 SER A CA 1
ATOM 2174 C C . SER A 1 270 ? -25.985 -19.560 21.967 1.00 83.44 270 SER A C 1
ATOM 2176 O O . SER A 1 270 ? -26.500 -20.224 22.864 1.00 83.44 270 SER A O 1
ATOM 2178 N N . ARG A 1 271 ? -24.780 -19.863 21.470 1.00 88.12 271 ARG A N 1
ATOM 2179 C CA . ARG A 1 271 ? -23.914 -20.922 21.991 1.00 88.12 271 ARG A CA 1
ATOM 2180 C C . ARG A 1 271 ? -22.472 -20.457 22.024 1.00 88.12 271 ARG A C 1
ATOM 2182 O O . ARG A 1 271 ? -22.000 -19.803 21.093 1.00 88.12 271 ARG A O 1
ATOM 2189 N N . SER A 1 272 ? -21.771 -20.818 23.093 1.00 91.31 272 SER A N 1
ATOM 2190 C CA . SER A 1 272 ? -20.336 -20.593 23.149 1.00 91.31 272 SER A CA 1
ATOM 2191 C C . SER A 1 272 ? -19.671 -21.396 22.038 1.00 91.31 272 SER A C 1
ATOM 2193 O O . SER A 1 272 ? -20.088 -22.509 21.717 1.00 91.31 272 SER A O 1
ATOM 2195 N N . SER A 1 273 ? -18.668 -20.818 21.397 1.00 89.75 273 SER A N 1
ATOM 2196 C CA . SER A 1 273 ? -17.946 -21.492 20.326 1.00 89.75 273 SER A CA 1
ATOM 2197 C C . SER A 1 273 ? -16.512 -21.019 20.253 1.00 89.75 273 SER A C 1
ATOM 2199 O O . SER A 1 273 ? -16.135 -19.987 20.802 1.00 89.75 273 SER A O 1
ATOM 2201 N N . VAL A 1 274 ? -15.688 -21.820 19.605 1.00 86.00 274 VAL A N 1
ATOM 2202 C CA . VAL A 1 274 ? -14.259 -21.612 19.485 1.00 86.00 274 VAL A CA 1
ATOM 2203 C C . VAL A 1 274 ? -13.898 -21.675 18.017 1.00 86.00 274 VAL A C 1
ATOM 2205 O O . VAL A 1 274 ? -14.316 -22.587 17.307 1.00 86.00 274 VAL A O 1
ATOM 2208 N N . ILE A 1 275 ? -13.127 -20.693 17.572 1.00 79.50 275 ILE A N 1
ATOM 2209 C CA . ILE A 1 275 ? -12.536 -20.670 16.242 1.00 79.50 275 ILE A CA 1
ATOM 2210 C C . ILE A 1 275 ? -11.047 -20.920 16.427 1.00 79.50 275 ILE A C 1
ATOM 2212 O O . ILE A 1 275 ? -10.347 -20.152 17.090 1.00 79.50 275 ILE A O 1
ATOM 2216 N N . GLU A 1 276 ? -10.565 -22.018 15.869 1.00 75.81 276 GLU A N 1
ATOM 2217 C CA . GLU A 1 276 ? -9.157 -22.382 15.847 1.00 75.81 276 GLU A CA 1
ATOM 2218 C C . GLU A 1 276 ? -8.386 -21.554 14.814 1.00 75.81 276 GLU A C 1
ATOM 2220 O O . GLU A 1 276 ? -8.942 -20.963 13.888 1.00 75.81 276 GLU A O 1
ATOM 2225 N N . ARG A 1 277 ? -7.056 -21.535 14.933 1.00 62.00 277 ARG A N 1
ATOM 2226 C CA . ARG A 1 277 ? -6.186 -20.794 14.000 1.00 62.00 277 ARG A CA 1
ATOM 2227 C C . ARG A 1 277 ? -6.244 -21.304 12.558 1.00 62.00 277 ARG A C 1
ATOM 2229 O O . ARG A 1 277 ? -5.935 -20.552 11.643 1.00 62.00 277 ARG A O 1
ATOM 2236 N N . ASN A 1 278 ? -6.613 -22.566 12.361 1.00 63.47 278 ASN A N 1
ATOM 2237 C CA . ASN A 1 278 ? -6.800 -23.179 11.043 1.00 63.47 278 ASN A CA 1
ATOM 2238 C C . ASN A 1 278 ? -8.174 -22.839 10.417 1.00 63.47 278 ASN A C 1
ATOM 2240 O O . ASN A 1 278 ? -8.466 -23.320 9.328 1.00 63.47 278 ASN A O 1
ATOM 2244 N N . GLY A 1 279 ? -9.011 -22.042 11.096 1.00 62.97 279 GLY A N 1
ATOM 2245 C CA . GLY A 1 279 ? -10.367 -21.704 10.659 1.00 62.97 279 GLY A CA 1
ATOM 2246 C C . GLY A 1 279 ? -11.442 -22.711 11.080 1.00 62.97 279 GLY A C 1
ATOM 2247 O O . GLY A 1 279 ? -12.611 -22.497 10.772 1.00 62.97 279 GLY A O 1
ATOM 2248 N N . THR A 1 280 ? -11.085 -23.782 11.798 1.00 72.94 280 THR A N 1
ATOM 2249 C CA . THR A 1 280 ? -12.057 -24.744 12.335 1.00 72.94 280 THR A CA 1
ATOM 2250 C C . THR A 1 280 ? -12.922 -24.061 13.380 1.00 72.94 280 THR A C 1
ATOM 2252 O O . THR A 1 280 ? -12.416 -23.443 14.314 1.00 72.94 280 THR A O 1
ATOM 2255 N N . HIS A 1 281 ? -14.234 -24.193 13.233 1.00 80.25 281 HIS A N 1
ATOM 2256 C CA . HIS A 1 281 ? -15.218 -23.641 14.152 1.00 80.25 281 HIS A CA 1
ATOM 2257 C C . HIS A 1 281 ? -15.912 -24.775 14.908 1.00 80.25 281 HIS A C 1
ATOM 2259 O O . HIS A 1 281 ? -16.408 -25.721 14.298 1.00 80.25 281 HIS A O 1
ATOM 2265 N N . MET A 1 282 ? -15.925 -24.696 16.239 1.00 85.38 282 MET A N 1
ATOM 2266 C CA . MET A 1 282 ? -16.515 -25.701 17.126 1.00 85.38 282 MET A CA 1
ATOM 2267 C C . MET A 1 282 ? -17.453 -25.044 18.135 1.00 85.38 282 MET A C 1
ATOM 2269 O O . MET A 1 282 ? -17.063 -24.095 18.811 1.00 85.38 282 MET A O 1
ATOM 2273 N N . TYR A 1 283 ? -18.663 -25.574 18.294 1.00 88.56 283 TYR A N 1
ATOM 2274 C CA . TYR A 1 283 ? -19.556 -25.190 19.391 1.00 88.56 283 TYR A CA 1
ATOM 2275 C C . TYR A 1 283 ? -19.185 -25.934 20.680 1.00 88.56 283 TYR A C 1
ATOM 2277 O O . TYR A 1 283 ? -18.738 -27.082 20.622 1.00 88.56 283 TYR A O 1
ATOM 2285 N N . LEU A 1 284 ? -19.350 -25.264 21.823 1.00 87.31 284 LEU A N 1
ATOM 2286 C CA . LEU A 1 284 ? -19.032 -25.769 23.162 1.00 87.31 284 LEU A CA 1
ATOM 2287 C C . LEU A 1 284 ? -20.262 -26.277 23.917 1.00 87.31 284 LEU A C 1
ATOM 2289 O O . LEU A 1 284 ? -21.368 -25.735 23.684 1.00 87.31 284 LEU A O 1
#

InterPro domains:
  IPR011767 Glutaredoxin active site [PS00195] (57-73)
  IPR036249 Thioredoxin-like superfamily [SSF52833] (16-156)

Organism: NCBI:txid1328313

Secondary structure (DSSP, 8-state):
--SHHHHHHHHHHHHHHHHHTT--------PPPPPPTTTTGGGBSS---TTS-EEEEEE-TT-HHHHHHHHHHTT-TTSEEEEEE--TT-HHHHHHHHHHTTSSSSS-HHHHHHHHTTPPP---SPP-HHHHHHHHHHHHHTT--SSSEEEETTEEE-HHHHHHHHH--S--TTS----HHHHHHGGGS-S-S-SEEEEEE-GGGGGGHHHHHHHH-EEEEEE-HHHHHH-GGGGT-S-TTSHHHHHHHHHHHHHHHHHHHHHGGG--TTS-EEEETTS-EEE-